Protein AF-A0A1Q7HWA4-F1 (afdb_monomer)

Structure (mmCIF, N/CA/C/O backbone):
data_AF-A0A1Q7HWA4-F1
#
_entry.id   AF-A0A1Q7HWA4-F1
#
loop_
_atom_site.group_PDB
_atom_site.id
_atom_site.type_symbol
_atom_site.label_atom_id
_atom_site.label_alt_id
_atom_site.label_comp_id
_atom_site.label_asym_id
_atom_site.label_entity_id
_atom_site.label_seq_id
_atom_site.pdbx_PDB_ins_code
_atom_site.Cartn_x
_atom_site.Cartn_y
_atom_site.Cartn_z
_atom_site.occupancy
_atom_site.B_iso_or_equiv
_atom_site.auth_seq_id
_atom_site.auth_comp_id
_atom_site.auth_asym_id
_atom_site.auth_atom_id
_atom_site.pdbx_PDB_model_num
ATOM 1 N N . MET A 1 1 ? 6.220 9.804 1.598 1.00 86.50 1 MET A N 1
ATOM 2 C CA . MET A 1 1 ? 6.300 8.620 0.714 1.00 86.50 1 MET A CA 1
ATOM 3 C C . MET A 1 1 ? 7.746 8.195 0.614 1.00 86.50 1 MET A C 1
ATOM 5 O O . MET A 1 1 ? 8.595 9.077 0.538 1.00 86.50 1 MET A O 1
ATOM 9 N N . GLN A 1 2 ? 8.030 6.897 0.653 1.00 89.19 2 GLN A N 1
ATOM 10 C CA . GLN A 1 2 ? 9.394 6.376 0.629 1.00 89.19 2 GLN A CA 1
ATOM 11 C C . GLN A 1 2 ? 9.561 5.329 -0.474 1.00 89.19 2 GLN A C 1
ATOM 13 O O . GLN A 1 2 ? 8.637 4.580 -0.796 1.00 89.19 2 GLN A O 1
ATOM 18 N N . TRP A 1 3 ? 10.768 5.280 -1.036 1.00 94.69 3 TRP A N 1
ATOM 19 C CA . TRP A 1 3 ? 11.234 4.160 -1.844 1.00 94.69 3 TRP A CA 1
ATOM 20 C C . TRP A 1 3 ? 12.043 3.229 -0.950 1.00 94.69 3 TRP A C 1
ATOM 22 O O . TRP A 1 3 ? 12.963 3.676 -0.267 1.00 94.69 3 TRP A O 1
ATOM 32 N N . SER A 1 4 ? 11.738 1.937 -0.981 1.00 95.12 4 SER A N 1
ATOM 33 C CA . SER A 1 4 ? 12.515 0.923 -0.266 1.00 95.12 4 SER A CA 1
ATOM 34 C C . SER A 1 4 ? 12.878 -0.207 -1.204 1.00 95.12 4 SER A C 1
ATOM 36 O O . SER A 1 4 ? 12.046 -0.647 -1.991 1.00 95.12 4 SER A O 1
ATOM 38 N N . ALA A 1 5 ? 14.111 -0.689 -1.103 1.00 95.00 5 ALA A N 1
ATOM 39 C CA . ALA A 1 5 ? 14.565 -1.878 -1.803 1.00 95.00 5 ALA A CA 1
ATOM 40 C C . ALA A 1 5 ? 15.123 -2.876 -0.791 1.00 95.00 5 ALA A C 1
ATOM 42 O O . ALA A 1 5 ? 15.811 -2.490 0.154 1.00 95.00 5 ALA A O 1
ATOM 43 N N . TRP A 1 6 ? 14.821 -4.154 -0.981 1.00 94.81 6 TRP A N 1
ATOM 44 C CA . TRP A 1 6 ? 15.329 -5.229 -0.134 1.00 94.81 6 TRP A CA 1
ATOM 45 C C . TRP A 1 6 ? 15.462 -6.519 -0.935 1.00 94.81 6 TRP A C 1
ATOM 47 O O . TRP A 1 6 ? 14.987 -6.632 -2.064 1.00 94.81 6 TRP A O 1
ATOM 57 N N . TYR A 1 7 ? 16.116 -7.506 -0.333 1.00 92.69 7 TYR A N 1
ATOM 58 C CA . TYR A 1 7 ? 16.194 -8.857 -0.862 1.00 92.69 7 TYR A CA 1
ATOM 59 C C . TYR A 1 7 ? 15.459 -9.809 0.080 1.00 92.69 7 TYR A C 1
ATOM 61 O O . TYR A 1 7 ? 15.816 -9.944 1.251 1.00 92.69 7 TYR A O 1
ATOM 69 N N . ASP A 1 8 ? 14.408 -10.448 -0.423 1.00 88.81 8 ASP A N 1
ATOM 70 C CA . ASP A 1 8 ? 13.699 -11.503 0.285 1.00 88.81 8 ASP A CA 1
ATOM 71 C C . ASP A 1 8 ? 14.432 -12.828 0.061 1.00 88.81 8 ASP A C 1
ATOM 73 O O . ASP A 1 8 ? 14.307 -13.461 -0.987 1.00 88.81 8 ASP A O 1
ATOM 77 N N . ALA A 1 9 ? 15.190 -13.260 1.069 1.00 86.12 9 ALA A N 1
ATOM 78 C CA . ALA A 1 9 ? 15.951 -14.505 1.017 1.00 86.12 9 ALA A CA 1
ATOM 79 C C . ALA A 1 9 ? 15.069 -15.762 0.924 1.00 86.12 9 ALA A C 1
ATOM 81 O O . ALA A 1 9 ? 15.517 -16.777 0.400 1.00 86.12 9 ALA A O 1
ATOM 82 N N . LYS A 1 10 ? 13.818 -15.720 1.408 1.00 85.75 10 LYS A N 1
ATOM 83 C CA . LYS A 1 10 ? 12.908 -16.877 1.351 1.00 85.75 10 LYS A CA 1
ATOM 84 C C . LYS A 1 10 ? 12.366 -17.078 -0.053 1.00 85.75 10 LYS A C 1
ATOM 86 O O . LYS A 1 10 ? 12.269 -18.208 -0.517 1.00 85.75 10 LYS A O 1
ATOM 91 N N . ARG A 1 11 ? 12.004 -15.976 -0.710 1.00 86.81 11 ARG A N 1
ATOM 92 C CA . ARG A 1 11 ? 11.527 -15.976 -2.099 1.00 86.81 11 ARG A CA 1
ATOM 93 C C . ARG A 1 11 ? 12.666 -15.875 -3.114 1.00 86.81 11 ARG A C 1
ATOM 95 O O . ARG A 1 11 ? 12.414 -15.996 -4.306 1.00 86.81 11 ARG A O 1
ATOM 102 N N . ASN A 1 12 ? 13.898 -15.677 -2.640 1.00 90.00 12 ASN A N 1
ATOM 103 C CA . ASN A 1 12 ? 15.083 -15.419 -3.449 1.00 90.00 12 ASN A CA 1
ATOM 104 C C . ASN A 1 12 ? 14.803 -14.329 -4.501 1.00 90.00 12 ASN A C 1
ATOM 106 O O . ASN A 1 12 ? 15.011 -14.531 -5.690 1.00 90.00 12 ASN A O 1
ATOM 110 N N . VAL A 1 13 ? 14.273 -13.182 -4.072 1.00 93.94 13 VAL A N 1
ATOM 111 C CA . VAL A 1 13 ? 13.892 -12.086 -4.976 1.00 93.94 13 VAL A CA 1
ATOM 112 C C . VAL A 1 13 ? 14.309 -10.743 -4.393 1.00 93.94 13 VAL A C 1
ATOM 114 O O . VAL A 1 13 ? 14.071 -10.461 -3.220 1.00 93.94 13 VAL A O 1
ATOM 117 N N . ALA A 1 14 ? 14.965 -9.916 -5.203 1.00 96.06 14 ALA A N 1
ATOM 118 C CA . ALA A 1 14 ? 15.154 -8.506 -4.893 1.00 96.06 14 ALA A CA 1
ATOM 119 C C . ALA A 1 14 ? 13.912 -7.732 -5.320 1.00 96.06 14 ALA A C 1
ATOM 121 O O . ALA A 1 14 ? 13.374 -7.976 -6.398 1.00 96.06 14 ALA A O 1
ATOM 122 N N . GLU A 1 15 ? 13.474 -6.799 -4.491 1.00 96.69 15 GLU A N 1
ATOM 123 C CA . GLU A 1 15 ? 12.233 -6.058 -4.679 1.00 96.69 15 GLU A CA 1
ATOM 124 C C . GLU A 1 15 ? 12.465 -4.564 -4.480 1.00 96.69 15 GLU A C 1
ATOM 126 O O . GLU A 1 15 ? 13.338 -4.150 -3.713 1.00 96.69 15 GLU A O 1
ATOM 131 N N . LEU A 1 16 ? 11.65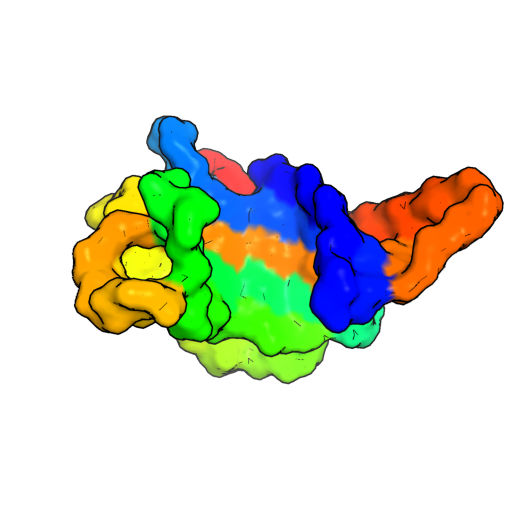5 -3.764 -5.166 1.00 97.31 16 LEU A N 1
ATOM 132 C CA . LEU A 1 16 ? 11.514 -2.330 -4.962 1.00 97.31 16 LEU A CA 1
ATOM 133 C C . LEU A 1 16 ? 10.067 -2.045 -4.568 1.00 97.31 16 LEU A C 1
ATOM 135 O O . LEU A 1 16 ? 9.146 -2.617 -5.150 1.00 97.31 16 LEU A O 1
ATOM 139 N N . ALA A 1 17 ? 9.854 -1.129 -3.629 1.00 97.12 17 ALA A N 1
ATOM 140 C CA . ALA A 1 17 ? 8.522 -0.693 -3.259 1.00 97.12 17 ALA A CA 1
ATOM 141 C C . ALA A 1 17 ? 8.391 0.815 -3.103 1.00 97.12 17 ALA A C 1
ATOM 143 O O . ALA A 1 17 ? 9.242 1.467 -2.494 1.00 97.12 17 ALA A O 1
ATOM 144 N N . ALA A 1 18 ? 7.256 1.326 -3.575 1.00 96.00 18 ALA A N 1
ATOM 145 C CA . ALA A 1 18 ? 6.692 2.577 -3.095 1.00 96.00 18 ALA A CA 1
ATOM 146 C C . ALA A 1 18 ? 5.910 2.259 -1.819 1.00 96.00 18 ALA A C 1
ATOM 148 O O . ALA A 1 18 ? 5.005 1.420 -1.848 1.00 96.00 18 ALA A O 1
ATOM 149 N N . ASN A 1 19 ? 6.283 2.864 -0.695 1.00 93.75 19 ASN A N 1
ATOM 150 C CA . ASN A 1 19 ? 5.663 2.548 0.582 1.00 93.75 19 ASN A CA 1
ATOM 151 C C . ASN A 1 19 ? 5.446 3.763 1.481 1.00 93.75 19 ASN A C 1
ATOM 153 O O . ASN A 1 19 ? 6.138 4.785 1.399 1.00 93.75 19 ASN A O 1
ATOM 157 N N . LEU A 1 20 ? 4.442 3.614 2.340 1.00 90.31 20 LEU A N 1
ATOM 158 C CA . LEU A 1 20 ? 4.127 4.541 3.405 1.00 90.31 20 LEU A CA 1
ATOM 159 C C . LEU A 1 20 ? 3.770 3.767 4.669 1.00 90.31 20 LEU A C 1
ATOM 161 O O . LEU A 1 20 ? 2.847 2.948 4.678 1.00 90.31 20 LEU A O 1
ATOM 165 N N . GLU A 1 21 ? 4.490 4.073 5.738 1.00 84.25 21 GLU A N 1
ATOM 166 C CA . GLU A 1 21 ? 4.272 3.525 7.068 1.00 84.25 21 GLU A CA 1
ATOM 167 C C . GLU A 1 21 ? 3.894 4.632 8.060 1.00 84.25 21 GLU A C 1
ATOM 169 O O . GLU A 1 21 ? 4.210 5.811 7.866 1.00 84.25 21 GLU A O 1
ATOM 174 N N . GLY A 1 22 ? 3.210 4.250 9.140 1.00 72.81 22 GLY A N 1
ATOM 175 C CA . GLY A 1 22 ? 2.957 5.141 10.272 1.00 72.81 22 GLY A CA 1
ATOM 176 C C . GLY A 1 22 ? 4.229 5.395 11.082 1.00 72.81 22 GLY A C 1
ATOM 177 O O . GLY A 1 22 ? 4.466 4.707 12.077 1.00 72.81 22 GLY A O 1
ATOM 178 N N . MET A 1 23 ? 5.037 6.363 10.644 1.00 70.56 23 MET A N 1
ATOM 179 C CA . MET A 1 23 ? 6.183 6.888 11.396 1.00 70.56 23 MET A CA 1
ATOM 180 C C . MET A 1 23 ? 5.755 7.969 12.391 1.00 70.56 23 MET A C 1
ATOM 182 O O . MET A 1 23 ? 4.722 8.606 12.219 1.00 70.56 23 MET A O 1
ATOM 186 N N . GLU A 1 24 ? 6.618 8.226 13.372 1.00 63.44 24 GLU A N 1
ATOM 187 C CA . GLU A 1 24 ? 6.479 9.212 14.455 1.00 63.44 24 GLU A CA 1
ATOM 188 C C . GLU A 1 24 ? 6.537 10.692 14.018 1.00 63.44 24 GLU A C 1
ATOM 190 O O . GLU A 1 24 ? 6.962 11.555 14.775 1.00 63.44 24 GLU A O 1
ATOM 195 N N . GLN A 1 25 ? 6.145 11.001 12.782 1.00 61.38 25 GLN A N 1
ATOM 196 C CA . GLN A 1 25 ? 6.134 12.368 12.261 1.00 61.38 25 GLN A CA 1
ATOM 197 C C . GLN A 1 25 ? 4.773 13.014 12.518 1.00 61.38 25 GLN A C 1
ATOM 199 O O . GLN A 1 25 ? 3.758 12.372 12.268 1.00 61.38 25 GLN A O 1
ATOM 204 N N . ASP A 1 26 ? 4.757 14.287 12.923 1.00 58.09 26 ASP A N 1
ATOM 205 C CA . ASP A 1 26 ? 3.589 15.064 13.399 1.00 58.09 26 ASP A CA 1
ATOM 206 C C . ASP A 1 26 ? 2.322 15.004 12.524 1.00 58.09 26 ASP A C 1
ATOM 208 O O . ASP A 1 26 ? 1.224 15.327 12.972 1.00 58.09 26 ASP A O 1
ATOM 212 N N . ASP A 1 27 ? 2.454 14.576 11.273 1.00 73.88 27 ASP A N 1
ATOM 213 C CA . ASP A 1 27 ? 1.443 14.732 10.240 1.00 73.88 27 ASP A CA 1
ATOM 214 C C . ASP A 1 27 ? 0.737 13.419 9.831 1.00 73.88 27 ASP A C 1
ATOM 216 O O . ASP A 1 27 ? -0.137 13.439 8.977 1.00 73.88 27 ASP A O 1
ATOM 220 N N . TRP A 1 28 ? 1.092 12.259 10.405 1.00 85.94 28 TRP A N 1
ATOM 221 C CA . TRP A 1 28 ? 0.418 10.952 10.205 1.00 85.94 28 TRP A CA 1
ATOM 222 C C . TRP A 1 28 ? -0.109 10.671 8.783 1.00 85.94 28 TRP A C 1
ATOM 224 O O . TRP A 1 28 ? -1.235 10.223 8.569 1.00 85.94 28 TRP A O 1
ATOM 234 N N . SER A 1 29 ? 0.736 10.922 7.784 1.00 91.06 29 SER A N 1
ATOM 235 C CA . SER A 1 29 ? 0.358 10.905 6.363 1.00 91.06 29 SER A CA 1
ATOM 236 C C . SER A 1 29 ? -0.273 9.593 5.870 1.00 91.06 29 SER A C 1
ATOM 238 O O . SER A 1 29 ? -1.091 9.612 4.949 1.00 91.06 29 SER A O 1
ATOM 240 N N . VAL A 1 30 ? 0.043 8.456 6.505 1.00 92.94 30 VAL A N 1
ATOM 241 C CA . VAL A 1 30 ? -0.612 7.166 6.228 1.00 92.94 30 VAL A CA 1
ATOM 242 C C . VAL A 1 30 ? -2.101 7.187 6.575 1.00 92.94 30 VAL A C 1
ATOM 244 O O . VAL A 1 30 ? -2.900 6.592 5.858 1.00 92.94 30 VAL A O 1
ATOM 247 N N . GLY A 1 31 ? -2.488 7.911 7.628 1.00 94.00 31 GLY A N 1
ATOM 248 C CA . GLY A 1 31 ? -3.878 8.067 8.030 1.00 94.00 31 GLY A CA 1
ATOM 249 C C . GLY A 1 31 ? -4.686 8.832 6.991 1.00 94.00 31 GLY A C 1
ATOM 250 O O . GLY A 1 31 ? -5.709 8.333 6.534 1.00 94.00 31 GLY A O 1
ATOM 251 N N . ARG A 1 32 ? -4.176 9.980 6.520 1.00 93.62 32 ARG A N 1
ATOM 252 C CA . ARG A 1 32 ? -4.803 10.724 5.412 1.00 93.62 32 ARG A CA 1
ATOM 253 C C . ARG A 1 32 ? -4.912 9.902 4.139 1.00 93.62 32 ARG A C 1
ATOM 255 O O . ARG A 1 32 ? -5.953 9.939 3.491 1.00 93.62 32 ARG A O 1
ATOM 262 N N . LEU A 1 33 ? -3.853 9.167 3.794 1.00 95.75 33 LEU A N 1
ATOM 263 C CA . LEU A 1 33 ? -3.874 8.293 2.629 1.00 95.75 33 LEU A CA 1
ATOM 264 C C . LEU A 1 33 ? -5.014 7.278 2.737 1.00 95.75 33 LEU A C 1
ATOM 266 O O . LEU A 1 33 ? -5.764 7.122 1.779 1.00 95.75 33 LEU A O 1
ATOM 270 N N . ILE A 1 34 ? -5.156 6.618 3.890 1.00 96.38 34 ILE A N 1
ATOM 271 C CA . ILE A 1 34 ? -6.201 5.615 4.126 1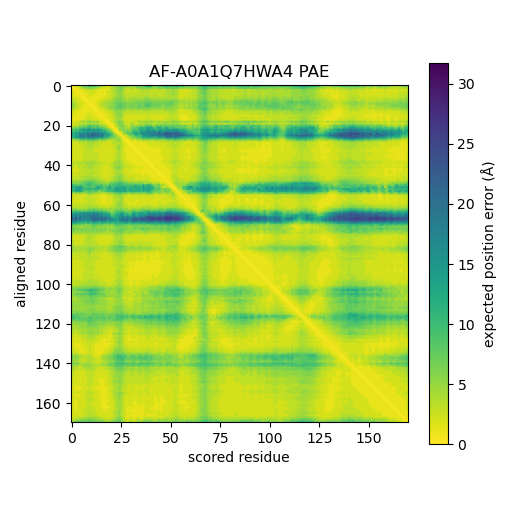.00 96.38 34 ILE A CA 1
ATOM 272 C C . ILE A 1 34 ? -7.600 6.235 4.052 1.00 96.38 34 ILE A C 1
ATOM 274 O O . ILE A 1 34 ? -8.448 5.688 3.351 1.00 96.38 34 ILE A O 1
ATOM 278 N N . GLU A 1 35 ? -7.837 7.366 4.722 1.00 96.00 35 GLU A N 1
ATOM 279 C CA . GLU A 1 35 ? -9.153 8.024 4.710 1.00 96.00 35 GLU A CA 1
ATOM 280 C C . GLU A 1 35 ? -9.549 8.451 3.296 1.00 96.00 35 GLU A C 1
ATOM 282 O O . GLU A 1 35 ? -10.612 8.079 2.803 1.00 96.00 35 GLU A O 1
ATOM 287 N N . ARG A 1 36 ? -8.658 9.155 2.591 1.00 97.19 36 ARG A N 1
ATOM 288 C CA . ARG A 1 36 ? -8.935 9.623 1.228 1.00 97.19 36 ARG A CA 1
ATOM 289 C C . ARG A 1 36 ? -9.057 8.469 0.236 1.00 97.19 36 ARG A C 1
ATOM 291 O O . ARG A 1 36 ? -9.811 8.573 -0.733 1.00 97.19 36 ARG A O 1
ATOM 298 N N . GLU A 1 37 ? -8.339 7.365 0.446 1.00 97.88 37 GLU A N 1
ATOM 299 C CA . GLU A 1 37 ? -8.521 6.166 -0.372 1.00 97.88 37 GLU A CA 1
ATOM 300 C C . GLU A 1 37 ? -9.895 5.531 -0.143 1.00 97.88 37 GLU A C 1
ATOM 302 O O . GLU A 1 37 ? -10.538 5.145 -1.115 1.00 97.88 37 GLU A O 1
ATOM 307 N N . LEU A 1 38 ? -10.385 5.472 1.098 1.00 97.69 38 LEU A N 1
ATOM 308 C CA . LEU A 1 38 ? -11.736 4.981 1.398 1.00 97.69 38 LEU A CA 1
ATOM 309 C C . LEU A 1 38 ? -12.837 5.874 0.809 1.00 97.69 38 LEU A C 1
ATOM 311 O O . LEU A 1 38 ? -13.904 5.372 0.464 1.00 97.69 38 LEU A O 1
ATOM 315 N N . GLU A 1 39 ? -12.581 7.174 0.671 1.00 97.62 39 GLU A N 1
ATOM 316 C CA . GLU A 1 39 ? -13.511 8.127 0.056 1.00 97.62 39 GLU A CA 1
ATOM 317 C C . GLU A 1 39 ? -13.519 8.048 -1.476 1.00 97.62 39 GLU A C 1
ATOM 319 O O . GLU A 1 39 ? -14.571 8.137 -2.109 1.00 97.62 39 GLU A O 1
ATOM 324 N N . THR A 1 40 ? -12.342 7.919 -2.095 1.00 97.44 40 THR A N 1
ATOM 325 C CA . THR A 1 40 ? -12.181 8.152 -3.542 1.00 97.44 40 THR A CA 1
ATOM 326 C C . THR A 1 40 ? -11.826 6.907 -4.347 1.00 97.44 40 THR A C 1
ATOM 328 O O . THR A 1 40 ? -12.013 6.912 -5.572 1.00 97.44 40 THR A O 1
ATOM 331 N N . LEU A 1 41 ? -11.328 5.851 -3.696 1.00 97.06 41 LEU A N 1
ATOM 332 C CA . LEU A 1 41 ? -10.746 4.656 -4.317 1.00 97.06 41 LEU A CA 1
ATOM 333 C C . LEU A 1 41 ? -9.704 5.005 -5.395 1.00 97.06 41 LEU A C 1
ATOM 335 O O . LEU A 1 41 ? -9.673 4.414 -6.477 1.00 97.06 41 LEU A O 1
ATOM 339 N N . SER A 1 42 ? -8.902 6.043 -5.153 1.00 95.88 42 SER A N 1
ATOM 340 C CA . SER A 1 42 ? -7.976 6.601 -6.139 1.00 95.88 42 SER A CA 1
ATOM 341 C C . SER A 1 42 ? -6.854 5.620 -6.490 1.00 95.88 42 SER A C 1
ATOM 343 O O . SER A 1 42 ? -6.621 5.363 -7.672 1.00 95.88 42 SER A O 1
ATOM 345 N N . LEU A 1 43 ? -6.205 4.998 -5.502 1.00 95.56 43 LEU A N 1
ATOM 346 C CA . LEU A 1 43 ? -5.173 3.978 -5.715 1.00 95.56 43 LEU A CA 1
ATOM 347 C C . LEU A 1 43 ? -5.744 2.756 -6.426 1.00 95.56 43 LEU A C 1
ATOM 349 O O . LEU A 1 43 ? -5.129 2.265 -7.378 1.00 95.56 43 LEU A O 1
ATOM 353 N N . PHE A 1 44 ? -6.932 2.303 -6.018 1.00 96.12 44 PHE A N 1
ATOM 354 C CA . PHE A 1 44 ? -7.628 1.228 -6.715 1.00 96.12 44 PHE A CA 1
ATOM 355 C C . PHE A 1 44 ? -7.834 1.579 -8.195 1.00 96.12 44 PHE A C 1
ATOM 357 O O . PHE A 1 44 ? -7.378 0.844 -9.074 1.00 96.12 44 PHE A O 1
ATOM 364 N N . LYS A 1 45 ? -8.419 2.743 -8.501 1.00 95.12 45 LYS A N 1
ATOM 365 C CA . LYS A 1 45 ? -8.660 3.211 -9.879 1.00 95.12 45 LYS A CA 1
ATOM 366 C C . LYS A 1 45 ? -7.370 3.372 -10.685 1.00 95.12 45 LYS A C 1
ATOM 368 O O . LYS A 1 45 ? -7.324 2.974 -11.850 1.00 95.12 45 LYS A O 1
ATOM 373 N N . VAL A 1 46 ? -6.310 3.908 -10.079 1.00 93.81 46 VAL A N 1
ATOM 374 C CA . VAL A 1 46 ? -4.978 4.017 -10.694 1.00 93.81 46 VAL A CA 1
ATOM 375 C C . VAL A 1 46 ? -4.458 2.624 -11.049 1.00 93.81 46 VAL A C 1
ATOM 377 O O . VAL A 1 46 ? -4.087 2.397 -12.200 1.00 93.81 46 VAL A O 1
ATOM 380 N N . SER A 1 47 ? -4.526 1.653 -10.134 1.00 92.19 47 SER A N 1
ATOM 381 C CA . SER A 1 47 ? -4.098 0.278 -10.428 1.00 92.19 47 SER A CA 1
ATOM 382 C C . SER A 1 47 ? -4.856 -0.347 -11.606 1.00 92.19 47 SER A C 1
ATOM 384 O O . SER A 1 47 ? -4.253 -1.015 -12.445 1.00 92.19 47 SER A O 1
ATOM 386 N N . ARG A 1 48 ? -6.164 -0.075 -11.725 1.00 91.12 48 ARG A N 1
ATOM 387 C CA . ARG A 1 48 ? -7.005 -0.577 -12.823 1.00 91.12 48 ARG A CA 1
ATOM 388 C C . ARG A 1 48 ? -6.676 0.069 -14.163 1.00 91.12 48 ARG A C 1
ATOM 390 O O . ARG A 1 48 ? -6.666 -0.618 -15.183 1.00 91.12 48 ARG A O 1
ATOM 397 N N . ARG A 1 49 ? -6.431 1.382 -14.163 1.00 88.19 49 ARG A N 1
ATOM 398 C CA . ARG A 1 49 ? -6.165 2.167 -15.375 1.00 88.19 49 ARG A CA 1
ATOM 399 C C . ARG A 1 49 ? -4.793 1.866 -15.959 1.00 88.19 49 ARG A C 1
ATOM 401 O O . ARG A 1 49 ? -4.679 1.708 -17.168 1.00 88.19 49 ARG A O 1
ATOM 408 N N . TYR A 1 50 ? -3.767 1.824 -15.111 1.00 84.62 50 TYR A N 1
ATOM 409 C CA . TYR A 1 50 ? -2.392 1.645 -15.572 1.00 84.62 50 TYR A CA 1
ATOM 410 C C . TYR A 1 50 ? -2.029 0.187 -15.809 1.00 84.62 50 TYR A C 1
AT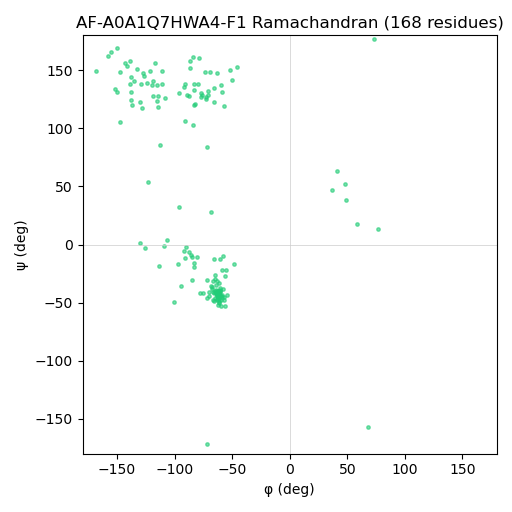OM 412 O O . TYR A 1 50 ? -1.070 -0.046 -16.536 1.00 84.62 50 TYR A O 1
ATOM 420 N N . ARG A 1 51 ? -2.781 -0.762 -15.222 1.00 80.62 51 ARG A N 1
ATOM 421 C CA . ARG A 1 51 ? -2.485 -2.201 -15.273 1.00 80.62 51 ARG A CA 1
ATOM 422 C C . ARG A 1 51 ? -0.980 -2.431 -15.104 1.00 80.62 51 ARG A C 1
ATOM 424 O O . ARG A 1 51 ? -0.322 -2.848 -16.060 1.00 80.62 51 ARG A O 1
ATOM 431 N N . PRO A 1 52 ? -0.418 -2.063 -13.933 1.00 77.00 52 PRO A N 1
ATOM 432 C CA . PRO A 1 52 ? 0.991 -2.323 -13.670 1.00 77.00 52 PRO A CA 1
ATOM 433 C C . PRO A 1 52 ? 1.264 -3.804 -13.944 1.00 77.00 52 PRO A C 1
ATOM 435 O O . PRO A 1 52 ? 0.333 -4.605 -13.826 1.00 77.00 52 PRO A O 1
ATOM 438 N N . SER A 1 53 ? 2.495 -4.140 -14.353 1.00 76.81 53 SER A N 1
ATOM 439 C CA . SER A 1 53 ? 2.832 -5.503 -14.787 1.00 76.81 53 SER A CA 1
ATOM 440 C C . SER A 1 53 ? 2.271 -6.548 -13.825 1.00 76.81 53 SER A C 1
ATOM 442 O O . SER A 1 53 ? 2.126 -6.278 -12.627 1.00 76.81 53 SER A O 1
ATOM 444 N N . ASP A 1 54 ? 2.006 -7.754 -14.330 1.00 76.19 54 ASP A N 1
ATOM 445 C CA . ASP A 1 54 ? 1.384 -8.816 -13.531 1.00 76.19 54 ASP A CA 1
ATOM 446 C C . ASP A 1 54 ? 2.187 -9.179 -12.265 1.00 76.19 54 ASP A C 1
ATOM 448 O O . ASP A 1 54 ? 1.721 -9.889 -11.379 1.00 76.19 54 ASP A O 1
ATOM 452 N N . GLU A 1 55 ? 3.402 -8.663 -12.141 1.00 85.75 55 GLU A N 1
ATOM 453 C CA . GLU A 1 55 ? 4.304 -8.878 -11.027 1.00 85.75 55 GLU A CA 1
ATOM 454 C C . GLU A 1 55 ? 4.180 -7.835 -9.903 1.00 85.75 55 GLU A C 1
ATOM 456 O O . GLU A 1 55 ? 4.723 -8.047 -8.816 1.00 85.75 55 GLU A O 1
ATOM 461 N N . VAL A 1 56 ? 3.467 -6.720 -10.115 1.00 94.56 56 VAL A N 1
ATOM 462 C CA . VAL A 1 56 ? 3.274 -5.704 -9.071 1.00 94.56 56 VAL A CA 1
ATOM 463 C C . VAL A 1 56 ? 2.232 -6.158 -8.065 1.00 94.56 56 VAL A C 1
ATOM 465 O O . VAL A 1 56 ? 1.090 -6.465 -8.411 1.00 94.56 56 VAL A O 1
ATOM 468 N N . ARG A 1 57 ? 2.602 -6.129 -6.787 1.00 96.06 57 ARG A N 1
ATOM 469 C CA . ARG A 1 57 ? 1.746 -6.544 -5.674 1.00 96.06 57 ARG A CA 1
ATOM 470 C C . ARG A 1 57 ? 1.339 -5.348 -4.830 1.00 96.06 57 ARG A C 1
ATOM 472 O O . ARG A 1 57 ? 2.175 -4.502 -4.520 1.00 96.06 57 ARG A O 1
ATOM 479 N N . ALA A 1 58 ? 0.074 -5.308 -4.431 1.00 96.56 58 ALA A N 1
ATOM 480 C CA . ALA A 1 58 ? -0.397 -4.436 -3.365 1.00 96.56 58 ALA A CA 1
ATOM 481 C C . ALA A 1 58 ? -0.267 -5.180 -2.035 1.00 96.56 58 ALA A C 1
ATOM 483 O O . ALA A 1 58 ? -0.719 -6.322 -1.917 1.00 96.56 58 ALA A O 1
ATOM 484 N N . VAL A 1 59 ? 0.363 -4.540 -1.052 1.00 96.50 59 VAL A N 1
ATOM 485 C CA . VAL A 1 59 ? 0.583 -5.101 0.280 1.00 96.50 59 VAL A CA 1
ATOM 486 C C . VAL A 1 59 ? 0.100 -4.105 1.325 1.00 96.50 59 VAL A C 1
ATOM 488 O O . VAL A 1 59 ? 0.636 -3.004 1.439 1.00 96.50 59 VAL A O 1
ATOM 491 N N . LEU A 1 60 ? -0.904 -4.501 2.103 1.00 96.69 60 LEU A N 1
ATOM 492 C CA . LEU A 1 60 ? -1.327 -3.812 3.316 1.00 96.69 60 LEU A CA 1
ATOM 493 C C . LEU A 1 60 ? -1.055 -4.732 4.494 1.00 96.69 60 LEU A C 1
ATOM 495 O O . LEU A 1 60 ? -1.491 -5.886 4.509 1.00 96.69 60 LEU A O 1
ATOM 499 N N . LYS A 1 61 ? -0.353 -4.220 5.497 1.00 94.62 61 LYS A N 1
ATOM 500 C CA . LYS A 1 61 ? -0.011 -4.998 6.685 1.00 94.62 61 LYS A CA 1
ATOM 501 C C . LYS A 1 61 ? -0.063 -4.165 7.956 1.00 94.62 61 LYS A C 1
ATOM 503 O O . LYS A 1 61 ? 0.088 -2.946 7.932 1.00 94.62 61 LYS A O 1
ATOM 508 N N . LYS A 1 62 ? -0.257 -4.869 9.059 1.00 91.69 62 LYS A N 1
ATOM 509 C CA . LYS A 1 62 ? -0.094 -4.414 10.432 1.00 91.69 62 LYS A CA 1
ATOM 510 C C . LYS A 1 62 ? 1.377 -4.517 10.829 1.00 91.69 62 LYS A C 1
ATOM 512 O O . LYS A 1 62 ? 1.993 -5.564 10.623 1.00 91.69 62 LYS A O 1
ATOM 517 N N . ASP A 1 63 ? 1.914 -3.463 11.429 1.00 87.06 63 ASP A N 1
ATOM 518 C CA . ASP A 1 63 ? 3.308 -3.389 11.865 1.00 87.06 63 ASP A CA 1
ATOM 519 C C . ASP A 1 63 ? 3.429 -3.010 13.351 1.00 87.06 63 ASP A C 1
ATOM 521 O O . ASP A 1 63 ? 2.625 -2.236 13.870 1.00 87.06 63 ASP A O 1
ATOM 525 N N . ALA A 1 64 ? 4.430 -3.562 14.042 1.00 78.81 64 ALA A N 1
ATOM 526 C CA . ALA A 1 64 ? 4.727 -3.298 15.453 1.00 78.81 64 ALA A CA 1
ATOM 527 C C . ALA A 1 64 ? 6.060 -2.551 15.581 1.00 78.81 64 ALA A C 1
ATOM 529 O O . ALA A 1 64 ? 7.116 -3.141 15.830 1.00 78.81 64 ALA A O 1
ATOM 530 N N . TRP A 1 65 ? 5.986 -1.225 15.468 1.00 66.81 65 TRP A N 1
ATOM 531 C CA . TRP A 1 65 ? 7.142 -0.327 15.372 1.00 66.81 65 TRP A CA 1
ATOM 532 C C . TRP A 1 65 ? 8.119 -0.400 16.565 1.00 66.81 65 TRP A C 1
ATOM 534 O O . TRP A 1 65 ? 9.293 -0.087 16.417 1.00 66.81 65 TRP A O 1
ATOM 544 N N . MET A 1 66 ? 7.688 -0.867 17.746 1.00 61.50 66 MET A N 1
ATOM 545 C CA . MET A 1 66 ? 8.542 -0.984 18.945 1.00 61.50 66 MET A CA 1
ATOM 546 C C . MET A 1 66 ? 8.940 -2.422 19.315 1.00 61.50 66 MET A C 1
ATOM 548 O O . MET A 1 66 ? 9.578 -2.648 20.341 1.00 61.50 66 MET A O 1
ATOM 552 N N . THR A 1 67 ? 8.581 -3.434 18.518 1.00 59.50 67 THR A N 1
ATOM 553 C CA . THR A 1 67 ? 8.840 -4.849 18.860 1.00 59.50 67 THR A CA 1
ATOM 554 C C . THR A 1 67 ? 9.647 -5.556 17.779 1.00 59.50 67 THR A C 1
ATOM 556 O O . THR A 1 67 ? 9.286 -6.629 17.307 1.00 59.50 67 THR A O 1
ATOM 559 N N . TRP A 1 68 ? 10.797 -4.978 17.426 1.00 54.22 68 TRP A N 1
ATOM 560 C CA . TRP A 1 68 ? 11.638 -5.343 16.271 1.00 54.22 68 TRP A CA 1
ATOM 561 C C . TRP A 1 68 ? 12.138 -6.797 16.330 1.00 54.22 68 TRP A C 1
ATOM 563 O O . TRP A 1 68 ? 12.666 -7.338 15.365 1.00 54.22 68 TRP A O 1
ATOM 573 N N . LYS A 1 69 ? 11.977 -7.445 17.488 1.00 59.59 69 LYS A N 1
ATOM 574 C CA . LYS A 1 69 ? 12.363 -8.831 17.748 1.00 59.59 69 LYS A CA 1
ATOM 575 C C . LYS A 1 69 ? 11.251 -9.846 17.492 1.00 59.59 69 LYS A C 1
ATOM 577 O O . LYS A 1 69 ? 11.511 -11.038 17.628 1.00 59.59 69 LYS A O 1
ATOM 582 N N . MET A 1 70 ? 10.021 -9.429 17.184 1.00 70.00 70 MET A N 1
ATOM 583 C CA . MET A 1 70 ? 8.893 -10.357 17.128 1.00 70.00 70 MET A CA 1
ATOM 584 C C . MET A 1 70 ? 7.986 -10.135 15.924 1.00 70.00 70 MET A C 1
ATOM 586 O O . MET A 1 70 ? 7.345 -9.102 15.770 1.00 70.00 70 MET A O 1
ATOM 590 N N . ARG A 1 71 ? 7.883 -11.179 15.102 1.00 81.38 71 ARG A N 1
ATOM 591 C CA . ARG A 1 71 ? 7.009 -11.217 13.935 1.00 81.38 71 ARG A CA 1
ATOM 592 C C . ARG A 1 71 ? 5.546 -11.353 14.367 1.00 81.38 71 ARG A C 1
ATOM 594 O O . ARG A 1 71 ? 5.198 -12.303 15.073 1.00 81.38 71 ARG A O 1
ATOM 601 N N . ILE A 1 72 ? 4.698 -10.450 13.878 1.00 85.62 72 ILE A N 1
ATOM 602 C CA . ILE A 1 72 ? 3.242 -10.622 13.868 1.00 85.62 72 ILE A CA 1
ATOM 603 C C . ILE A 1 72 ? 2.905 -11.664 12.792 1.00 85.62 72 ILE A C 1
ATOM 605 O O . ILE A 1 72 ? 3.336 -11.556 11.643 1.00 85.62 72 ILE A O 1
ATOM 609 N N . THR A 1 73 ? 2.194 -12.718 13.173 1.00 86.50 73 THR A N 1
ATOM 610 C CA . THR A 1 73 ? 1.850 -13.840 12.285 1.00 86.50 73 THR A CA 1
ATOM 611 C C . THR A 1 73 ? 0.592 -13.567 11.462 1.00 86.50 73 THR A C 1
ATOM 613 O O . THR A 1 73 ? 0.528 -13.985 10.312 1.00 86.50 73 THR A O 1
ATOM 616 N N . ASP A 1 74 ? -0.336 -12.781 12.002 1.00 86.69 74 ASP A N 1
ATOM 617 C CA . ASP A 1 74 ? -1.569 -12.278 11.384 1.00 86.69 74 ASP A CA 1
ATOM 618 C C . ASP A 1 74 ? -1.396 -10.858 10.808 1.00 86.69 74 ASP A C 1
ATOM 620 O O . ASP A 1 74 ? -2.309 -10.039 10.823 1.00 86.69 74 ASP A O 1
ATOM 624 N N . ALA A 1 75 ? -0.191 -10.530 10.330 1.00 91.56 75 ALA A N 1
ATOM 625 C CA . ALA A 1 75 ? 0.146 -9.165 9.926 1.00 91.56 75 ALA A CA 1
ATOM 626 C C . ALA A 1 75 ? -0.540 -8.716 8.629 1.00 91.56 75 ALA A C 1
ATOM 628 O O . ALA A 1 75 ? -0.750 -7.525 8.431 1.00 91.56 75 ALA A O 1
ATOM 629 N N . VAL A 1 76 ? -0.818 -9.640 7.709 1.00 95.06 76 VAL A N 1
ATOM 630 C CA . VAL A 1 76 ? -1.231 -9.307 6.340 1.00 95.06 76 VAL A CA 1
ATOM 631 C C . VAL A 1 76 ? -2.728 -9.009 6.296 1.00 95.06 76 VAL A C 1
ATOM 633 O O . VAL A 1 76 ? -3.545 -9.867 6.614 1.00 95.06 76 VAL A O 1
ATOM 636 N N . LEU A 1 77 ? -3.074 -7.796 5.863 1.00 96.12 77 LEU A N 1
ATOM 637 C CA . LEU A 1 77 ? -4.452 -7.358 5.619 1.00 96.12 77 LEU A CA 1
ATOM 638 C C . LEU A 1 77 ? -4.837 -7.544 4.146 1.00 96.12 77 LEU A C 1
ATOM 640 O O . LEU A 1 77 ? -5.979 -7.871 3.833 1.00 96.12 77 LEU A O 1
ATOM 644 N N . LEU A 1 78 ? -3.869 -7.337 3.249 1.00 97.06 78 LEU A N 1
ATOM 645 C CA . LEU A 1 78 ? -3.954 -7.619 1.820 1.00 97.06 78 LEU A CA 1
ATOM 646 C C . LEU A 1 78 ? -2.554 -7.919 1.295 1.00 97.06 78 LEU A C 1
ATOM 648 O O . LEU A 1 78 ? -1.621 -7.170 1.565 1.00 97.06 78 LEU A O 1
ATOM 652 N N . GLU A 1 79 ? -2.418 -8.981 0.514 1.00 96.19 79 GLU A N 1
ATOM 653 C CA . GLU A 1 79 ? -1.234 -9.246 -0.299 1.00 96.19 79 GLU A CA 1
ATOM 654 C C . GLU A 1 79 ? -1.687 -9.964 -1.565 1.00 96.19 79 GLU A C 1
ATOM 656 O O . GLU A 1 79 ? -2.076 -11.129 -1.529 1.00 96.19 79 GLU A O 1
ATOM 661 N N . ALA A 1 80 ? -1.702 -9.244 -2.683 1.00 94.88 80 ALA A N 1
ATOM 662 C CA . ALA A 1 80 ? -2.183 -9.771 -3.954 1.00 94.88 80 ALA A CA 1
ATOM 663 C C . ALA A 1 80 ? -1.600 -8.984 -5.128 1.00 94.88 80 ALA A C 1
ATOM 665 O O . ALA A 1 80 ? -1.117 -7.860 -4.961 1.00 94.88 80 ALA A O 1
ATOM 666 N N . GLN A 1 81 ? -1.655 -9.563 -6.329 1.00 93.69 81 GLN A N 1
ATOM 667 C CA . GLN A 1 81 ? -1.331 -8.832 -7.550 1.00 93.69 81 GLN A CA 1
ATOM 668 C C . GLN A 1 81 ? -2.261 -7.626 -7.680 1.00 93.69 81 GLN A C 1
ATOM 670 O O . GLN A 1 81 ? -3.478 -7.725 -7.530 1.00 93.69 81 GLN A O 1
ATOM 675 N N . CYS A 1 82 ? -1.684 -6.462 -7.954 1.00 91.00 82 CYS A N 1
ATOM 676 C CA . CYS A 1 82 ? -2.388 -5.193 -7.850 1.00 91.00 82 CYS A CA 1
ATOM 677 C C . CYS A 1 82 ? -3.598 -5.114 -8.795 1.0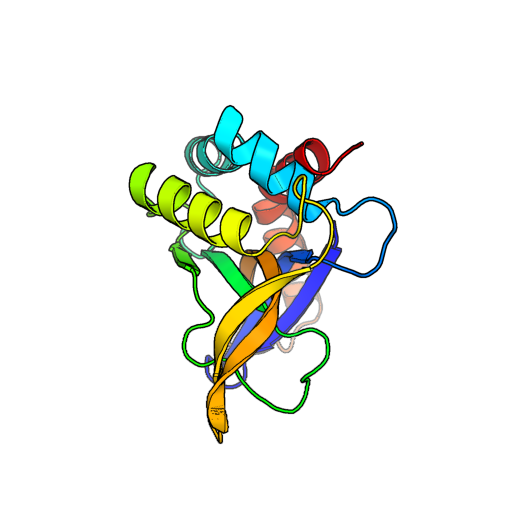0 91.00 82 CYS A C 1
ATOM 679 O O . CYS A 1 82 ? -4.606 -4.505 -8.445 1.00 91.00 82 CYS A O 1
ATOM 681 N N . PHE A 1 83 ? -3.509 -5.752 -9.968 1.00 86.81 83 PHE A N 1
ATOM 682 C CA . PHE A 1 83 ? -4.572 -5.825 -10.973 1.00 86.81 83 PHE A CA 1
ATOM 683 C C . PHE A 1 83 ? -5.577 -6.969 -10.728 1.00 86.81 83 PHE A C 1
ATOM 685 O O . PHE A 1 83 ? -6.601 -7.025 -11.406 1.00 86.81 83 PHE A O 1
ATOM 692 N N . SER A 1 84 ? -5.330 -7.878 -9.781 1.00 90.50 84 SER A N 1
ATOM 693 C CA . SER A 1 84 ? -6.243 -8.991 -9.480 1.00 90.50 84 SER A CA 1
ATOM 694 C C . SER A 1 84 ? -7.160 -8.704 -8.291 1.00 90.50 84 SER A C 1
ATOM 696 O O . SER A 1 84 ? -8.171 -9.378 -8.130 1.00 90.50 84 SER A O 1
ATOM 698 N N . VAL A 1 85 ? -6.835 -7.705 -7.461 1.00 94.06 85 VAL A N 1
ATOM 699 C CA . VAL A 1 85 ? -7.637 -7.364 -6.272 1.00 94.06 85 VAL A CA 1
ATOM 700 C C . VAL A 1 85 ? -9.017 -6.856 -6.681 1.00 94.06 85 VAL A C 1
ATOM 702 O O . VAL A 1 85 ? -9.116 -6.021 -7.580 1.00 94.06 85 VAL A O 1
ATOM 705 N N . THR A 1 86 ? -10.075 -7.333 -6.034 1.00 96.31 86 THR A N 1
ATOM 706 C CA . THR A 1 86 ? -11.428 -6.795 -6.231 1.00 96.31 86 THR A CA 1
ATOM 707 C C . THR A 1 86 ? -11.612 -5.488 -5.457 1.00 96.31 86 THR A C 1
ATOM 709 O O . THR A 1 86 ? -10.867 -5.202 -4.520 1.00 96.31 86 THR A O 1
ATOM 712 N N . GLU A 1 87 ? -12.608 -4.682 -5.826 1.00 97.06 87 GLU A N 1
ATOM 713 C CA . GLU A 1 87 ? -12.942 -3.466 -5.070 1.00 97.06 87 GLU A CA 1
ATOM 714 C C . GLU A 1 87 ? -13.345 -3.788 -3.620 1.00 97.06 87 GLU A C 1
ATOM 716 O O . GLU A 1 87 ? -12.945 -3.086 -2.690 1.00 97.06 87 GLU A O 1
ATOM 721 N N . ASP A 1 88 ? -14.060 -4.898 -3.415 1.00 98.00 88 ASP A N 1
ATOM 722 C CA . ASP A 1 88 ? -14.479 -5.371 -2.093 1.00 98.00 88 ASP A CA 1
ATOM 723 C C . ASP A 1 88 ? -13.289 -5.775 -1.218 1.00 98.00 88 ASP A C 1
ATOM 725 O O . ASP A 1 88 ? -13.206 -5.374 -0.054 1.00 98.00 88 ASP A O 1
ATOM 729 N N . ASP A 1 89 ? -12.341 -6.543 -1.765 1.00 97.75 89 ASP A N 1
ATOM 730 C CA . ASP A 1 89 ? -11.127 -6.938 -1.042 1.00 97.75 89 ASP A CA 1
ATOM 731 C C . ASP A 1 89 ? -10.266 -5.722 -0.700 1.00 97.75 89 ASP A C 1
ATOM 733 O O . ASP A 1 89 ? -9.764 -5.611 0.422 1.00 97.75 89 ASP A O 1
ATOM 737 N N . TRP A 1 90 ? -10.144 -4.789 -1.646 1.00 97.94 90 TRP A N 1
ATOM 738 C CA . TRP A 1 90 ? -9.432 -3.531 -1.464 1.00 97.94 90 TRP A CA 1
ATOM 739 C C . TRP A 1 90 ? -10.040 -2.709 -0.326 1.00 97.94 90 TRP A C 1
ATOM 741 O O . TRP A 1 90 ? -9.361 -2.355 0.639 1.00 97.94 90 TRP A O 1
ATOM 751 N N . THR A 1 91 ? -11.350 -2.478 -0.392 1.00 98.19 91 THR A N 1
ATOM 752 C CA . THR A 1 91 ? -12.102 -1.694 0.593 1.00 98.19 91 THR A CA 1
ATOM 753 C C . THR A 1 91 ? -12.048 -2.344 1.972 1.00 98.19 91 THR A C 1
ATOM 755 O O . THR A 1 91 ? -11.829 -1.664 2.977 1.00 98.19 91 THR A O 1
ATOM 758 N N . ARG A 1 92 ? -12.193 -3.673 2.047 1.00 98.25 92 ARG A N 1
ATOM 759 C CA . ARG A 1 92 ? -12.068 -4.431 3.299 1.00 98.25 92 ARG A CA 1
ATOM 760 C C . ARG A 1 92 ? -10.680 -4.268 3.918 1.00 98.25 92 ARG A C 1
ATOM 762 O O . ARG A 1 92 ? -10.585 -4.037 5.123 1.00 98.25 92 ARG A O 1
ATOM 769 N N . ALA A 1 93 ? -9.623 -4.338 3.114 1.00 97.94 93 ALA A N 1
ATOM 770 C CA . ALA A 1 93 ? -8.254 -4.167 3.586 1.00 97.94 93 ALA A CA 1
ATOM 771 C C . ALA A 1 93 ? -7.976 -2.743 4.090 1.00 97.94 93 ALA A C 1
ATOM 773 O O . ALA A 1 93 ? -7.377 -2.581 5.153 1.00 97.94 93 ALA A O 1
ATOM 774 N N . PHE A 1 94 ? -8.458 -1.711 3.390 1.00 97.81 94 PHE A N 1
ATOM 775 C CA . PHE A 1 94 ? -8.313 -0.321 3.836 1.00 97.81 94 PHE A CA 1
ATOM 776 C C . PHE A 1 94 ? -9.138 -0.013 5.091 1.00 97.81 94 PHE A C 1
ATOM 778 O O . PHE A 1 94 ? -8.648 0.679 5.980 1.00 97.81 94 PHE A O 1
ATOM 785 N N . ARG A 1 95 ? -10.338 -0.591 5.242 1.00 97.69 95 ARG A N 1
ATOM 786 C CA . ARG A 1 95 ? -11.106 -0.513 6.500 1.00 97.69 95 ARG A CA 1
ATOM 787 C C . ARG A 1 95 ? -10.369 -1.187 7.657 1.00 97.69 95 ARG A C 1
ATOM 789 O O . ARG A 1 95 ? -10.324 -0.638 8.755 1.00 97.69 95 ARG A O 1
ATOM 796 N N . ALA A 1 96 ? -9.752 -2.344 7.411 1.00 96.19 96 ALA A N 1
ATOM 797 C CA . ALA A 1 96 ? -8.924 -3.011 8.410 1.00 96.19 96 ALA A CA 1
ATOM 798 C C . ALA A 1 96 ? -7.700 -2.159 8.785 1.00 96.19 96 ALA A C 1
ATOM 800 O O . ALA A 1 96 ? -7.407 -2.010 9.965 1.00 96.19 96 ALA A O 1
ATOM 801 N N . ALA A 1 97 ? -7.033 -1.539 7.806 1.00 95.50 97 ALA A N 1
ATOM 802 C CA . ALA A 1 97 ? -5.912 -0.630 8.042 1.00 95.50 97 ALA A CA 1
ATOM 803 C C . ALA A 1 97 ? -6.337 0.626 8.823 1.00 95.50 97 ALA A C 1
ATOM 805 O O . ALA A 1 97 ? -5.627 1.055 9.731 1.00 95.50 97 ALA A O 1
ATOM 806 N N . ARG A 1 98 ? -7.521 1.177 8.529 1.00 95.38 98 ARG A N 1
ATOM 807 C CA . ARG A 1 98 ? -8.118 2.305 9.253 1.00 95.38 98 ARG A CA 1
ATOM 808 C C . ARG A 1 98 ? -8.357 1.991 10.729 1.00 95.38 98 ARG A C 1
ATOM 810 O O . ARG A 1 98 ? -8.101 2.838 11.583 1.00 95.38 98 ARG A O 1
ATOM 817 N N . ALA A 1 99 ? -8.786 0.770 11.039 1.00 94.44 99 ALA A N 1
ATOM 818 C CA . ALA A 1 99 ? -8.960 0.314 12.417 1.00 94.44 99 ALA A CA 1
ATOM 819 C C . ALA A 1 99 ? -7.634 0.212 13.202 1.00 94.44 99 ALA A C 1
ATOM 821 O O . ALA A 1 99 ? -7.661 0.082 14.423 1.00 94.44 99 ALA A O 1
ATOM 822 N N . LEU A 1 100 ? -6.478 0.283 12.527 1.00 92.88 100 LEU A N 1
ATOM 823 C CA . LEU A 1 100 ? -5.156 0.324 13.162 1.00 92.88 100 LEU A CA 1
ATOM 824 C C . LEU A 1 100 ? -4.671 1.747 13.467 1.00 92.88 100 LEU A C 1
ATOM 826 O O . LEU A 1 100 ? -3.578 1.905 14.004 1.00 92.88 100 LEU A O 1
ATOM 830 N N . LEU A 1 101 ? -5.430 2.779 13.099 1.00 92.06 101 LEU A N 1
ATOM 831 C CA . LEU A 1 101 ? -5.106 4.164 13.432 1.00 92.06 101 LEU A CA 1
ATOM 832 C C . LEU A 1 101 ? -5.665 4.525 14.809 1.00 92.06 101 LEU A C 1
ATOM 834 O O . LEU A 1 101 ? -6.681 3.982 15.244 1.00 92.06 101 LEU A O 1
ATOM 838 N N . GLY A 1 102 ? -5.011 5.466 15.485 1.00 89.88 102 GLY A N 1
ATOM 839 C CA . GLY A 1 102 ? -5.551 6.062 16.701 1.00 89.88 102 GLY A CA 1
ATOM 840 C C . GLY A 1 102 ? -6.745 6.998 16.432 1.00 89.88 102 GLY A C 1
ATOM 841 O O . GLY A 1 102 ? -7.280 7.059 15.312 1.00 89.88 102 GLY A O 1
ATOM 842 N N . PRO A 1 103 ? -7.196 7.728 17.469 1.00 86.38 103 PRO A N 1
ATOM 843 C CA . PRO A 1 103 ? -8.284 8.694 17.359 1.00 86.38 103 PRO A CA 1
ATOM 844 C C . PRO A 1 103 ? -8.076 9.665 16.192 1.00 86.38 103 PRO A C 1
ATOM 846 O O . PRO A 1 103 ? -6.953 10.067 15.894 1.00 86.38 103 PRO A O 1
ATOM 849 N N . GLU A 1 104 ? -9.166 10.008 15.499 1.00 84.62 104 GLU A N 1
ATOM 850 C CA . GLU A 1 104 ? -9.151 10.942 14.356 1.00 84.62 104 GLU A CA 1
ATOM 851 C C . GLU A 1 104 ? -8.233 10.519 13.190 1.00 84.62 104 GLU A C 1
ATOM 853 O O . GLU A 1 104 ? -7.877 11.332 12.341 1.00 84.62 104 GLU A O 1
ATOM 858 N N . GLY A 1 105 ? -7.839 9.240 13.125 1.00 83.69 105 GLY A N 1
ATOM 859 C CA . GLY A 1 105 ? -6.926 8.748 12.087 1.00 83.69 105 GLY A CA 1
ATOM 860 C C . GLY A 1 105 ? -5.462 9.128 12.331 1.00 83.69 105 GLY A C 1
ATOM 861 O O . GLY A 1 105 ? -4.633 8.993 11.430 1.00 83.69 105 GLY A O 1
ATOM 862 N N . ARG A 1 106 ? -5.131 9.592 13.541 1.00 85.31 106 ARG A N 1
ATOM 863 C CA . ARG A 1 106 ? -3.788 10.011 13.952 1.00 85.31 106 ARG A CA 1
ATOM 864 C C . ARG A 1 106 ? -3.217 9.042 14.977 1.00 85.31 106 ARG A C 1
ATOM 866 O O . ARG A 1 106 ? -3.945 8.468 15.781 1.00 85.31 106 ARG A O 1
ATOM 873 N N . GLY A 1 107 ? -1.900 8.882 14.980 1.00 87.75 107 GLY A N 1
ATOM 874 C CA . GLY A 1 107 ? -1.232 7.979 15.913 1.00 87.75 107 GLY A CA 1
ATOM 875 C C . GLY A 1 107 ? -1.417 6.494 15.583 1.00 87.75 107 GLY A C 1
ATOM 876 O O . GLY A 1 107 ? -2.095 6.097 14.628 1.00 87.75 107 GLY A O 1
ATOM 877 N N . ARG A 1 108 ? -0.758 5.659 16.384 1.00 88.81 108 ARG A N 1
ATOM 878 C CA . ARG A 1 108 ? -0.897 4.199 16.357 1.00 88.81 108 ARG A CA 1
ATOM 879 C C . ARG A 1 108 ? -2.169 3.805 17.108 1.00 88.81 108 ARG A C 1
ATOM 881 O O . ARG A 1 108 ? -2.458 4.360 18.166 1.00 88.81 108 ARG A O 1
ATOM 888 N N . GLY A 1 109 ? -2.925 2.855 16.574 1.00 88.94 109 GLY A N 1
ATOM 889 C CA . GLY A 1 109 ? -4.061 2.248 17.261 1.00 88.94 109 GLY A CA 1
ATOM 890 C C . GLY A 1 109 ? -3.620 1.069 18.128 1.00 88.94 109 GLY A C 1
ATOM 891 O O . GLY A 1 109 ? -2.581 0.449 17.883 1.00 88.94 109 GLY A O 1
ATOM 892 N N . ARG A 1 110 ? -4.427 0.719 19.137 1.00 90.00 110 ARG A N 1
ATOM 893 C CA . ARG A 1 110 ? -4.267 -0.539 19.882 1.00 90.00 110 ARG A CA 1
ATOM 894 C C . ARG A 1 110 ? -5.045 -1.641 19.179 1.00 90.00 110 ARG A C 1
ATOM 896 O O . ARG A 1 110 ? -6.234 -1.488 18.920 1.00 90.00 110 ARG A O 1
ATOM 903 N N . ALA A 1 111 ? -4.388 -2.760 18.896 1.00 90.38 111 ALA A N 1
ATOM 904 C CA . ALA A 1 111 ? -5.047 -3.924 18.318 1.00 90.38 111 ALA A CA 1
ATOM 905 C C . ALA A 1 111 ? -4.399 -5.226 18.790 1.00 90.38 111 ALA A C 1
ATOM 907 O O . ALA A 1 111 ? -3.180 -5.309 18.959 1.00 90.38 111 ALA A O 1
ATOM 908 N N . VAL A 1 112 ? -5.199 -6.286 18.902 1.00 90.38 112 VAL A N 1
ATOM 909 C CA . VAL A 1 112 ? -4.704 -7.638 19.199 1.00 90.38 112 VAL A CA 1
ATOM 910 C C . VAL A 1 112 ? -3.855 -8.145 18.034 1.00 90.38 112 VAL A C 1
ATOM 912 O O . VAL A 1 112 ? -4.305 -8.136 16.892 1.00 90.38 112 VAL A O 1
ATOM 915 N N . ALA A 1 113 ? -2.603 -8.514 18.299 1.00 88.62 113 ALA A N 1
ATOM 916 C CA . ALA A 1 113 ? -1.653 -9.084 17.346 1.00 88.62 113 ALA A CA 1
ATOM 917 C C . ALA A 1 113 ? -1.232 -10.483 17.809 1.00 88.62 113 ALA A C 1
ATOM 919 O O . ALA A 1 113 ? -0.939 -10.673 18.995 1.00 88.62 113 ALA A O 1
ATOM 920 N N . VAL A 1 114 ? -1.152 -11.452 16.897 1.00 90.25 114 VAL A N 1
ATOM 921 C CA . VAL A 1 114 ? -0.653 -12.798 17.201 1.00 90.25 114 VAL A CA 1
ATOM 922 C C . VAL A 1 114 ? 0.845 -12.848 16.947 1.00 90.25 114 VAL A C 1
ATOM 924 O O . VAL A 1 114 ? 1.319 -12.880 15.811 1.00 90.25 114 VAL A O 1
ATOM 927 N N . LEU A 1 115 ? 1.618 -12.876 18.025 1.00 87.88 115 LEU A N 1
ATOM 928 C CA . LEU A 1 115 ? 3.070 -12.856 17.969 1.00 87.88 115 LEU A CA 1
ATOM 929 C C . LEU A 1 115 ? 3.639 -14.278 17.936 1.00 87.88 115 LEU A C 1
ATOM 931 O O . LEU A 1 115 ? 3.258 -15.115 18.756 1.00 87.88 115 LEU A O 1
ATOM 935 N N . SER A 1 116 ? 4.625 -14.525 17.067 1.00 85.12 116 SER A N 1
ATOM 936 C CA . SER A 1 116 ? 5.174 -15.867 16.791 1.00 85.12 116 SER A CA 1
ATOM 937 C C . SER A 1 116 ? 5.680 -16.654 18.010 1.00 85.12 116 SER A C 1
ATOM 939 O O . SER A 1 116 ? 5.794 -17.870 17.936 1.00 85.12 116 SER A O 1
ATOM 941 N N . GLN A 1 117 ? 6.013 -15.981 19.116 1.00 83.12 117 GLN A N 1
ATOM 942 C CA . GLN A 1 117 ? 6.555 -16.599 20.338 1.00 83.12 117 GLN A CA 1
ATOM 943 C C . GLN A 1 117 ? 5.774 -16.259 21.618 1.00 83.12 117 GLN A C 1
ATOM 945 O O . GLN A 1 117 ? 6.132 -16.738 22.689 1.00 83.12 117 GLN A O 1
ATOM 950 N N . LYS A 1 118 ? 4.742 -15.405 21.551 1.00 83.19 118 LYS A N 1
ATOM 951 C CA . LYS A 1 118 ? 4.009 -14.936 22.748 1.00 83.19 118 LYS A CA 1
ATOM 952 C C . LYS A 1 118 ? 2.487 -15.055 22.642 1.00 83.19 118 LYS A C 1
ATOM 954 O O . LYS A 1 118 ? 1.803 -14.665 23.587 1.00 83.19 118 LYS A O 1
ATOM 959 N N . GLY A 1 119 ? 1.972 -15.581 21.529 1.00 87.19 119 GLY A N 1
ATOM 960 C CA . GLY A 1 119 ? 0.537 -15.668 21.275 1.00 87.19 119 GLY A CA 1
ATOM 961 C C . GLY A 1 119 ? -0.102 -14.293 21.072 1.00 87.19 119 GLY A C 1
ATOM 962 O O . GLY A 1 119 ? 0.575 -13.330 20.705 1.00 87.19 119 GLY A O 1
ATOM 963 N N . ALA A 1 120 ? -1.412 -14.212 21.297 1.00 90.44 120 ALA A N 1
ATOM 964 C CA . ALA A 1 120 ? -2.183 -12.984 21.138 1.00 90.44 120 ALA A CA 1
ATOM 965 C C . ALA A 1 120 ? -1.855 -11.955 22.235 1.00 90.44 120 ALA A C 1
ATOM 967 O O . ALA A 1 120 ? -1.907 -12.257 23.431 1.00 90.44 120 ALA A O 1
ATOM 968 N N . ARG A 1 121 ? -1.536 -10.722 21.831 1.00 89.69 121 ARG A N 1
ATOM 969 C CA . ARG A 1 121 ? -1.305 -9.580 22.727 1.00 89.69 121 ARG A CA 1
ATOM 970 C C . ARG A 1 121 ? -1.929 -8.321 22.155 1.00 89.69 121 ARG A C 1
ATOM 972 O O . ARG A 1 121 ? -1.807 -8.058 20.964 1.00 89.69 121 ARG A O 1
ATOM 979 N N . GLU A 1 122 ? -2.565 -7.528 23.007 1.00 90.94 122 GLU A N 1
ATOM 980 C CA . GLU A 1 122 ? -2.933 -6.165 22.644 1.00 90.94 122 GLU A CA 1
ATOM 981 C C . GLU A 1 122 ? -1.690 -5.275 22.706 1.00 90.94 122 GLU A C 1
ATOM 983 O O . GLU A 1 122 ? -0.949 -5.295 23.692 1.00 90.94 122 GLU A O 1
ATOM 988 N N . MET A 1 123 ? -1.439 -4.527 21.637 1.00 89.56 123 MET A N 1
ATOM 989 C CA . MET A 1 123 ? -0.294 -3.631 21.529 1.00 89.56 123 MET A CA 1
ATOM 990 C C . MET A 1 123 ? -0.570 -2.514 20.528 1.00 89.56 123 MET A C 1
ATOM 992 O O . MET A 1 123 ? -1.509 -2.601 19.732 1.00 89.56 123 MET A O 1
ATOM 996 N N . GLU A 1 124 ? 0.264 -1.479 20.563 1.00 89.94 124 GLU A N 1
ATOM 997 C CA . GLU A 1 124 ? 0.254 -0.437 19.544 1.00 89.94 124 GLU A CA 1
ATOM 998 C C . GLU A 1 124 ? 0.793 -0.969 18.226 1.00 89.94 124 GLU A C 1
ATOM 1000 O O . GLU A 1 124 ? 1.860 -1.589 18.175 1.00 89.94 124 GLU A O 1
ATOM 1005 N N . VAL A 1 125 ? 0.056 -0.686 17.161 1.00 89.75 125 VAL A N 1
ATOM 1006 C CA . VAL A 1 125 ? 0.433 -1.039 15.799 1.00 89.75 125 VAL A CA 1
ATOM 1007 C C . VAL A 1 125 ? 0.130 0.093 14.836 1.00 89.75 125 VAL A C 1
ATOM 1009 O O . VAL A 1 125 ? -0.704 0.956 15.104 1.00 89.75 125 VAL A O 1
ATOM 1012 N N . SER A 1 126 ? 0.812 0.079 13.699 1.00 90.31 126 SER A N 1
ATOM 1013 C CA . SER A 1 126 ? 0.553 0.987 12.590 1.00 90.31 126 SER A CA 1
ATOM 1014 C C . SER A 1 126 ? 0.203 0.209 11.323 1.00 90.31 126 SER A C 1
ATOM 1016 O O . SER A 1 126 ? 0.673 -0.917 11.128 1.00 90.31 126 SER A O 1
ATOM 1018 N N . PRO A 1 127 ? -0.631 0.783 10.444 1.00 93.00 127 PRO A N 1
ATOM 1019 C CA . PRO A 1 127 ? -0.776 0.268 9.098 1.00 93.00 127 PRO A CA 1
ATOM 1020 C C . PRO A 1 127 ? 0.456 0.624 8.258 1.00 93.00 127 PRO A C 1
ATOM 1022 O O . PRO A 1 127 ? 1.077 1.679 8.422 1.00 93.00 127 PRO A O 1
ATOM 1025 N N . HIS A 1 12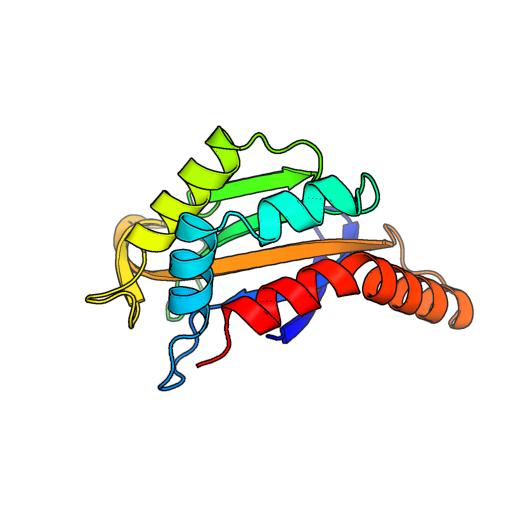8 ? 0.770 -0.255 7.316 1.00 93.19 128 HIS A N 1
ATOM 1026 C CA . HIS A 1 128 ? 1.798 -0.066 6.305 1.00 93.19 128 HIS A CA 1
ATOM 1027 C C . HIS A 1 128 ? 1.185 -0.398 4.942 1.00 93.19 128 HIS A C 1
ATOM 1029 O O . HIS A 1 128 ? 0.682 -1.505 4.740 1.00 93.19 128 HIS A O 1
ATOM 1035 N N . VAL A 1 129 ? 1.221 0.567 4.020 1.00 95.50 129 VAL A N 1
ATOM 1036 C CA . VAL A 1 129 ? 0.739 0.432 2.638 1.00 95.50 129 VAL A CA 1
ATOM 1037 C C . VAL A 1 129 ? 1.937 0.392 1.691 1.00 95.50 129 VAL A C 1
ATOM 1039 O O . VAL A 1 129 ? 2.782 1.288 1.729 1.00 95.50 129 VAL A O 1
ATOM 1042 N N . GLN A 1 130 ? 2.026 -0.634 0.843 1.00 96.44 130 GLN A N 1
ATOM 1043 C CA . GLN A 1 130 ? 3.131 -0.828 -0.100 1.00 96.44 130 GLN A CA 1
ATOM 1044 C C . GLN A 1 130 ? 2.627 -1.279 -1.474 1.00 96.44 130 GLN A C 1
ATOM 1046 O O . GLN A 1 130 ? 1.723 -2.108 -1.574 1.00 96.44 130 GLN A O 1
ATOM 1051 N N . PHE A 1 131 ? 3.290 -0.808 -2.528 1.00 96.94 131 PHE A N 1
ATOM 1052 C CA . PHE A 1 131 ? 3.255 -1.424 -3.853 1.00 96.94 131 PHE A CA 1
ATOM 1053 C C . PHE A 1 131 ? 4.641 -1.931 -4.196 1.00 96.94 131 PHE A C 1
ATOM 1055 O O . PHE A 1 131 ? 5.595 -1.156 -4.166 1.00 96.94 131 PHE A O 1
ATOM 1062 N N . VAL A 1 132 ? 4.747 -3.219 -4.504 1.00 96.94 132 VAL A N 1
ATOM 1063 C CA . VAL A 1 132 ? 6.023 -3.927 -4.623 1.00 96.94 132 VAL A CA 1
ATOM 1064 C C . VAL A 1 132 ? 6.182 -4.461 -6.037 1.00 96.94 132 VAL A C 1
ATOM 1066 O O . VAL A 1 132 ? 5.300 -5.167 -6.517 1.00 96.94 132 VAL A O 1
ATOM 1069 N N . ALA A 1 133 ? 7.305 -4.157 -6.678 1.00 96.12 133 ALA A N 1
ATOM 1070 C CA . ALA A 1 133 ? 7.713 -4.721 -7.959 1.00 96.12 133 ALA A CA 1
ATOM 1071 C C . ALA A 1 133 ? 8.994 -5.551 -7.771 1.00 96.12 133 ALA A C 1
ATOM 1073 O O . ALA A 1 133 ? 9.905 -5.107 -7.057 1.00 96.12 133 ALA A O 1
ATOM 1074 N N . PRO A 1 134 ? 9.108 -6.738 -8.389 1.00 95.44 134 PRO A N 1
ATOM 1075 C CA . PRO A 1 134 ? 10.363 -7.469 -8.379 1.00 95.44 134 PRO A CA 1
ATOM 1076 C C . PRO A 1 134 ? 11.408 -6.747 -9.236 1.00 95.44 134 PRO A C 1
ATOM 1078 O O . PRO A 1 134 ? 11.106 -6.104 -10.238 1.00 95.44 134 PRO A O 1
ATOM 1081 N N . LEU A 1 135 ? 12.665 -6.877 -8.831 1.00 95.44 135 LEU A N 1
ATOM 1082 C CA . LEU A 1 135 ? 13.831 -6.438 -9.587 1.00 95.44 135 LEU A CA 1
ATOM 1083 C C . LEU A 1 135 ? 14.488 -7.632 -10.287 1.00 95.44 135 LEU A C 1
ATOM 1085 O O . LEU A 1 135 ? 14.779 -7.570 -11.478 1.00 95.44 135 LEU A O 1
ATOM 1089 N N . TRP A 1 136 ? 14.732 -8.721 -9.547 1.00 94.31 136 TRP A N 1
ATOM 1090 C CA . TRP A 1 136 ? 15.306 -9.967 -10.069 1.00 94.31 136 TRP A CA 1
ATOM 1091 C C . TRP A 1 136 ? 15.197 -11.121 -9.062 1.00 94.31 136 TRP A C 1
ATOM 1093 O O . TRP A 1 136 ? 15.319 -10.911 -7.857 1.00 94.31 136 TRP A O 1
ATOM 1103 N N . GLY A 1 137 ? 15.068 -12.359 -9.556 1.00 91.88 137 GLY A N 1
ATOM 1104 C CA . GLY A 1 137 ? 15.163 -13.591 -8.745 1.00 91.88 137 GLY A CA 1
ATOM 1105 C C . GLY A 1 137 ? 16.599 -14.107 -8.534 1.00 91.88 137 GLY A C 1
ATOM 1106 O O . GLY A 1 137 ? 16.872 -15.016 -7.759 1.00 91.88 137 GLY A O 1
ATOM 1107 N N . ARG A 1 138 ? 17.564 -13.541 -9.257 1.00 89.44 138 ARG A N 1
ATOM 1108 C CA . ARG A 1 138 ? 18.997 -13.798 -9.086 1.00 89.44 138 ARG A CA 1
ATOM 1109 C C . ARG A 1 138 ? 19.735 -12.539 -9.486 1.00 89.44 138 ARG A C 1
ATOM 1111 O O . ARG A 1 138 ? 19.455 -12.003 -10.553 1.00 89.44 138 ARG A O 1
ATOM 1118 N N . MET A 1 139 ? 20.663 -12.077 -8.649 1.00 89.44 139 MET A N 1
ATOM 1119 C CA . MET A 1 139 ? 21.400 -10.845 -8.925 1.00 89.44 139 MET A CA 1
ATOM 1120 C C . MET A 1 139 ? 22.126 -10.943 -10.277 1.00 89.44 139 MET A C 1
ATOM 1122 O O . MET A 1 139 ? 22.986 -11.818 -10.427 1.00 89.44 139 MET A O 1
ATOM 1126 N N . PRO A 1 140 ? 21.816 -10.061 -11.246 1.00 92.25 140 PRO A N 1
ATOM 1127 C CA . PRO A 1 140 ? 22.562 -9.997 -12.493 1.00 92.25 140 PRO A CA 1
ATOM 1128 C C . PRO A 1 140 ? 24.031 -9.675 -12.208 1.00 92.25 140 PRO A C 1
ATOM 1130 O O . PRO A 1 140 ? 24.335 -8.814 -11.375 1.00 92.25 140 PRO A O 1
ATOM 1133 N N . SER A 1 141 ? 24.949 -10.355 -12.897 1.00 92.62 141 SER A N 1
ATOM 1134 C CA . SER A 1 141 ? 26.387 -10.067 -12.814 1.00 92.62 141 SER A CA 1
ATOM 1135 C C . SER A 1 141 ? 26.721 -8.697 -13.415 1.00 92.62 141 SER A C 1
ATOM 1137 O O . SER A 1 141 ? 27.539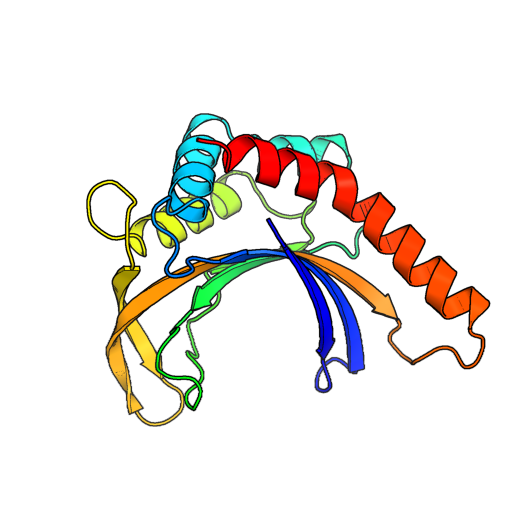 -7.963 -12.858 1.00 92.62 141 SER A O 1
ATOM 1139 N N . ASP A 1 142 ? 26.027 -8.328 -14.491 1.00 96.62 142 ASP A N 1
ATOM 1140 C CA . ASP A 1 142 ? 26.189 -7.075 -15.225 1.00 96.62 142 ASP A CA 1
ATOM 1141 C C . ASP A 1 142 ? 25.535 -5.877 -14.500 1.00 96.62 142 ASP A C 1
ATOM 1143 O O . ASP A 1 142 ? 24.371 -5.922 -14.092 1.00 96.62 142 ASP A O 1
ATOM 1147 N N . HIS A 1 143 ? 26.286 -4.781 -14.339 1.00 94.81 143 HIS A N 1
ATOM 1148 C CA . HIS A 1 143 ? 25.804 -3.560 -13.684 1.00 94.81 143 HIS A CA 1
ATOM 1149 C C . HIS A 1 143 ? 24.705 -2.838 -14.477 1.00 94.81 143 HIS A C 1
ATOM 1151 O O . HIS A 1 143 ? 23.744 -2.355 -13.878 1.00 94.81 143 HIS A O 1
ATOM 1157 N N . THR A 1 144 ? 24.810 -2.796 -15.801 1.00 97.06 144 THR A N 1
ATOM 1158 C CA . THR A 1 144 ? 23.828 -2.181 -16.701 1.00 97.06 144 THR A CA 1
ATOM 1159 C C . THR A 1 144 ? 22.479 -2.876 -16.578 1.00 97.06 144 THR A C 1
ATOM 1161 O O . THR A 1 144 ? 21.457 -2.200 -16.465 1.00 97.06 144 THR A O 1
ATOM 1164 N N . LEU A 1 145 ? 22.464 -4.212 -16.497 1.00 95.75 145 LEU A N 1
ATOM 1165 C CA . LEU A 1 145 ? 21.231 -4.974 -16.276 1.00 95.75 145 LEU A CA 1
ATOM 1166 C C . LEU A 1 145 ? 20.591 -4.658 -14.917 1.00 95.75 145 LEU A C 1
ATOM 1168 O O . LEU A 1 145 ? 19.375 -4.481 -14.839 1.00 95.75 145 LEU A O 1
ATOM 1172 N N . ARG A 1 146 ? 21.395 -4.512 -13.853 1.00 94.75 146 ARG A N 1
ATOM 1173 C CA . ARG A 1 146 ? 20.890 -4.102 -12.528 1.00 94.75 146 ARG A CA 1
ATOM 1174 C C . ARG A 1 146 ? 20.254 -2.711 -12.570 1.00 94.75 146 ARG A C 1
ATOM 1176 O O . ARG A 1 146 ? 19.159 -2.518 -12.048 1.00 94.75 146 ARG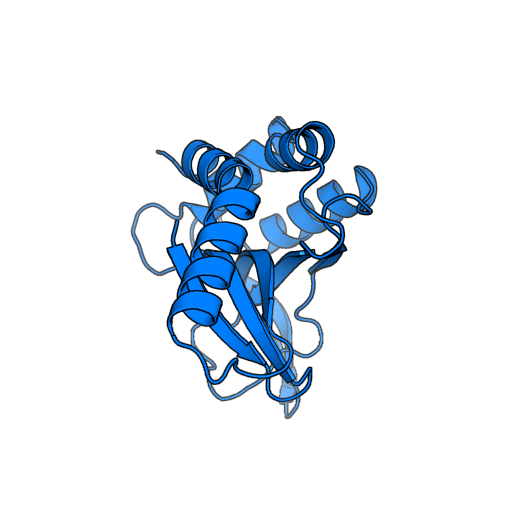 A O 1
ATOM 1183 N N . VAL A 1 147 ? 20.919 -1.750 -13.212 1.00 96.06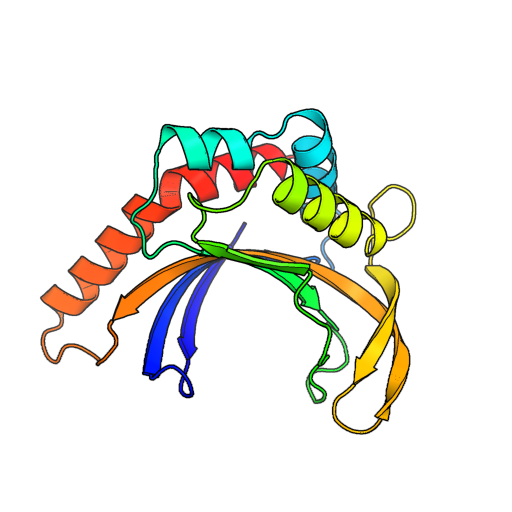 147 VAL A N 1
ATOM 1184 C CA . VAL A 1 147 ? 20.405 -0.379 -13.366 1.00 96.06 147 VAL A CA 1
ATOM 1185 C C . VAL A 1 147 ? 19.126 -0.359 -14.203 1.00 96.06 147 VAL A C 1
ATOM 1187 O O . VAL A 1 147 ? 18.184 0.352 -13.853 1.00 96.06 147 VAL A O 1
ATOM 1190 N N . ALA A 1 148 ? 19.064 -1.142 -15.282 1.00 95.75 148 ALA A N 1
ATOM 1191 C CA . ALA A 1 148 ? 17.880 -1.247 -16.128 1.00 95.75 148 ALA A CA 1
ATOM 1192 C C . ALA A 1 148 ? 16.674 -1.803 -15.355 1.00 95.75 148 ALA A C 1
ATOM 1194 O O . ALA A 1 148 ? 15.598 -1.210 -15.421 1.00 95.75 148 ALA A O 1
ATOM 1195 N N . ALA A 1 149 ? 16.861 -2.863 -14.560 1.00 95.00 149 ALA A N 1
ATOM 1196 C CA . ALA A 1 149 ? 15.811 -3.425 -13.707 1.00 95.00 149 ALA A CA 1
ATOM 1197 C C . ALA A 1 149 ? 15.278 -2.403 -12.687 1.00 95.00 149 ALA A C 1
ATOM 1199 O O . ALA A 1 149 ? 14.068 -2.228 -12.561 1.00 95.00 149 ALA A O 1
ATOM 1200 N N . PHE A 1 150 ? 16.166 -1.653 -12.024 1.00 95.88 150 PHE A N 1
ATOM 1201 C CA . PHE A 1 150 ? 15.760 -0.579 -11.109 1.00 95.88 150 PHE A CA 1
ATOM 1202 C C . PHE A 1 150 ? 14.964 0.527 -11.810 1.00 95.88 150 PHE A C 1
ATOM 1204 O O . PHE A 1 150 ? 13.906 0.926 -11.324 1.00 95.88 150 PHE A O 1
ATOM 1211 N N . LYS A 1 151 ? 15.442 1.017 -12.961 1.00 96.06 151 LYS A N 1
ATOM 1212 C CA . LYS A 1 151 ? 14.738 2.045 -13.747 1.00 96.06 151 LYS A CA 1
ATOM 1213 C C . LYS A 1 151 ? 13.368 1.560 -14.217 1.00 96.06 151 LYS A C 1
ATOM 1215 O O . LYS A 1 151 ? 12.403 2.325 -14.180 1.00 96.06 151 LYS A O 1
ATOM 1220 N N . HIS A 1 152 ? 13.279 0.299 -14.630 1.00 94.94 152 HIS A N 1
ATOM 1221 C CA . HIS A 1 152 ? 12.021 -0.320 -15.020 1.00 94.94 152 HIS A CA 1
ATOM 1222 C C . HIS A 1 152 ? 11.040 -0.372 -13.843 1.00 94.94 152 HIS A C 1
ATOM 1224 O O . HIS A 1 152 ? 9.938 0.161 -13.957 1.00 94.94 152 HIS A O 1
ATOM 1230 N N . ALA A 1 153 ? 11.456 -0.902 -12.689 1.00 95.56 153 ALA A N 1
ATOM 1231 C CA . ALA A 1 153 ? 10.606 -0.980 -11.502 1.00 95.56 153 ALA A CA 1
ATOM 1232 C C . ALA A 1 153 ? 10.149 0.406 -11.009 1.00 95.56 153 ALA A C 1
ATOM 1234 O O . ALA A 1 153 ? 8.978 0.582 -10.679 1.00 95.56 153 ALA A O 1
ATOM 1235 N N . LEU A 1 154 ? 11.030 1.416 -11.030 1.00 95.94 154 LEU A N 1
ATOM 1236 C CA . LEU A 1 154 ? 10.658 2.806 -10.732 1.00 95.94 154 LEU A CA 1
ATOM 1237 C C . LEU A 1 154 ? 9.582 3.325 -11.689 1.00 95.94 154 LEU A C 1
ATOM 1239 O O . LEU A 1 154 ? 8.613 3.933 -11.246 1.00 95.94 154 LEU A O 1
ATOM 1243 N N . THR A 1 155 ? 9.732 3.064 -12.989 1.00 95.19 155 THR A N 1
ATOM 1244 C CA . THR A 1 155 ? 8.767 3.491 -14.015 1.00 95.19 155 THR A CA 1
ATOM 1245 C C . THR A 1 155 ? 7.407 2.831 -13.802 1.00 95.19 155 THR A C 1
ATOM 1247 O O . THR A 1 155 ? 6.380 3.504 -13.848 1.00 95.19 155 THR A O 1
ATOM 1250 N N . VAL A 1 156 ? 7.399 1.527 -13.517 1.00 94.25 156 VAL A N 1
ATOM 1251 C CA . VAL A 1 156 ? 6.176 0.755 -13.264 1.00 94.25 156 VAL A CA 1
ATOM 1252 C C . VAL A 1 156 ? 5.463 1.230 -11.992 1.00 94.25 156 VAL A C 1
ATOM 1254 O O . VAL A 1 156 ? 4.238 1.339 -11.977 1.00 94.25 156 VAL A O 1
ATOM 1257 N N . LEU A 1 157 ? 6.210 1.546 -10.931 1.00 96.25 157 LEU A N 1
ATOM 1258 C CA . LEU A 1 157 ? 5.647 2.000 -9.656 1.00 96.25 157 LEU A CA 1
ATOM 1259 C C . LEU A 1 157 ? 5.317 3.499 -9.628 1.00 96.25 157 LEU A C 1
ATOM 1261 O O . LEU A 1 157 ? 4.571 3.929 -8.748 1.00 96.25 157 LEU A O 1
ATOM 1265 N N . ALA A 1 158 ? 5.833 4.304 -10.561 1.00 95.31 158 ALA A N 1
ATOM 1266 C CA . ALA A 1 158 ? 5.689 5.761 -10.541 1.00 95.31 158 ALA A CA 1
ATOM 1267 C C . ALA A 1 158 ? 4.230 6.256 -10.459 1.00 95.31 158 ALA A C 1
ATOM 1269 O O . ALA A 1 158 ? 3.976 7.143 -9.639 1.00 95.31 158 ALA A O 1
ATOM 1270 N N . PRO A 1 159 ? 3.248 5.703 -11.206 1.00 95.19 159 PRO A N 1
ATOM 1271 C CA . PRO A 1 159 ? 1.857 6.148 -11.099 1.00 95.19 159 PRO A CA 1
ATOM 1272 C C . PRO A 1 159 ? 1.258 5.900 -9.710 1.00 95.19 159 PRO A C 1
ATOM 1274 O O . PRO A 1 159 ? 0.560 6.759 -9.173 1.00 95.19 159 PRO A O 1
ATOM 1277 N N . LEU A 1 160 ? 1.567 4.748 -9.107 1.00 95.62 160 LEU A N 1
ATOM 1278 C CA . LEU A 1 160 ? 1.100 4.383 -7.767 1.00 95.62 160 LEU A CA 1
ATOM 1279 C C . LEU A 1 160 ? 1.786 5.247 -6.710 1.00 95.62 160 LEU A C 1
ATOM 1281 O O . LEU A 1 160 ? 1.115 5.811 -5.854 1.00 95.62 160 LEU A O 1
ATOM 1285 N N . HIS A 1 161 ? 3.100 5.441 -6.819 1.00 96.00 161 HIS A N 1
ATOM 1286 C CA . HIS A 1 161 ? 3.851 6.340 -5.947 1.00 96.00 161 HIS A CA 1
ATOM 1287 C C . HIS A 1 161 ? 3.296 7.772 -5.987 1.00 96.00 161 HIS A C 1
ATOM 1289 O O . HIS A 1 161 ? 3.127 8.402 -4.940 1.00 96.00 161 HIS A O 1
ATOM 1295 N N . ALA A 1 162 ? 3.005 8.298 -7.180 1.00 95.88 162 ALA A N 1
ATOM 1296 C CA . ALA A 1 162 ? 2.436 9.632 -7.350 1.00 95.88 162 ALA A CA 1
ATOM 1297 C C . ALA A 1 162 ? 1.049 9.738 -6.700 1.00 95.88 162 ALA A C 1
ATOM 1299 O O . ALA A 1 162 ? 0.811 10.664 -5.929 1.00 95.88 162 ALA A O 1
ATOM 1300 N N . ALA A 1 163 ? 0.174 8.758 -6.938 1.00 95.94 163 ALA A N 1
ATOM 1301 C CA . ALA A 1 163 ? -1.153 8.717 -6.333 1.00 95.94 163 ALA A CA 1
ATOM 1302 C C . ALA A 1 163 ? -1.089 8.607 -4.802 1.00 95.94 163 ALA A C 1
ATOM 1304 O O . ALA A 1 163 ? -1.765 9.358 -4.103 1.00 95.94 163 ALA A O 1
ATOM 1305 N N . MET A 1 164 ? -0.220 7.747 -4.263 1.00 95.75 164 MET A N 1
ATOM 1306 C CA . MET A 1 164 ? -0.020 7.657 -2.817 1.00 95.75 164 MET A CA 1
ATOM 1307 C C . MET A 1 164 ? 0.512 8.975 -2.243 1.00 95.75 164 MET A C 1
ATOM 1309 O O . MET A 1 164 ? 0.105 9.384 -1.161 1.00 95.75 164 MET A O 1
ATOM 1313 N N . THR A 1 165 ? 1.431 9.639 -2.951 1.00 95.19 165 THR A N 1
ATOM 1314 C CA . THR A 1 165 ? 1.983 10.932 -2.526 1.00 95.19 165 THR A CA 1
ATOM 1315 C C . THR A 1 165 ? 0.895 11.995 -2.470 1.00 95.19 165 THR A C 1
ATOM 1317 O O . THR A 1 165 ? 0.842 12.729 -1.491 1.00 95.19 165 THR A O 1
ATOM 1320 N N . GLU A 1 166 ? 0.018 12.051 -3.473 1.00 95.75 166 GLU A N 1
ATOM 1321 C CA . GLU A 1 166 ? -1.104 12.991 -3.516 1.00 95.75 166 GLU A CA 1
ATOM 1322 C C . GLU A 1 166 ? -2.067 12.773 -2.344 1.00 95.75 166 GLU A C 1
ATOM 1324 O O . GLU A 1 166 ? -2.361 13.704 -1.599 1.00 95.75 166 GLU A O 1
ATOM 1329 N N . LEU A 1 167 ? -2.484 11.527 -2.108 1.00 94.75 167 LEU A N 1
ATOM 1330 C CA . LEU A 1 167 ? -3.379 11.199 -0.996 1.00 94.75 167 LEU A CA 1
ATOM 1331 C C . LEU A 1 167 ? -2.745 11.494 0.371 1.00 94.75 167 LEU A C 1
ATOM 1333 O O . LEU A 1 167 ? -3.443 11.875 1.306 1.00 94.75 167 LEU A O 1
ATOM 1337 N N . ALA A 1 168 ? -1.424 11.366 0.482 1.00 92.69 168 ALA A N 1
ATOM 1338 C CA . ALA A 1 168 ? -0.673 11.607 1.707 1.00 92.69 168 ALA A CA 1
ATOM 1339 C C . ALA A 1 168 ? -0.383 13.095 1.997 1.00 92.69 168 ALA A C 1
ATOM 1341 O O . ALA A 1 168 ? 0.076 13.403 3.100 1.00 92.69 168 ALA A O 1
ATOM 1342 N N . ARG A 1 169 ? -0.615 14.025 1.057 1.00 90.56 169 ARG A N 1
ATOM 1343 C CA . ARG A 1 169 ? -0.370 15.467 1.277 1.00 90.56 169 ARG A CA 1
ATOM 1344 C C . ARG A 1 169 ? -1.267 16.040 2.386 1.00 90.56 169 ARG A C 1
ATOM 1346 O O . ARG A 1 169 ? -2.378 15.529 2.531 1.00 90.56 169 ARG A O 1
ATOM 1353 N N . PRO A 1 170 ? -0.809 17.040 3.163 1.00 86.06 170 PRO A N 1
ATOM 1354 C CA . PRO A 1 170 ? -1.654 17.795 4.094 1.00 86.06 170 PRO A CA 1
ATOM 1355 C C . PRO A 1 170 ? -2.941 18.285 3.424 1.00 86.06 170 PRO A C 1
ATOM 1357 O O . PRO A 1 170 ? -2.854 18.781 2.280 1.00 86.06 170 PRO A O 1
#

pLDDT: mean 90.42, std 8.72, range [54.22, 98.25]

Mean predicted aligned error: 4.56 Å

Secondary structure (DSSP, 8-state):
-EEEEEEETTTTEEEEEEEEE--S-TT-HHHHHHHHHHHH-HHHHHHHHH---TT-EEEEEEE-TT-TT--BTT-EEEEEETTT--HHHHHHHHHHHHTTB-GGG-SBEEEEEEETTTEEEEEEEEEEEEEEEEEESS--SSHHHHHHHHHHHHHHHHHHHHHHHHHH--

Sequence (170 aa):
MQWSAWYDAKRNVAELAANLEGMEQDDWSVGRLIERELETLSLFKVSRRYRPSDEVRAVLKKDAWMTWKMRITDAVLLEAQCFSVTEDDWTRAFRAARALLGPEGRGRGRAVAVLSQKGAREMEVSPHVQFVAPLWGRMPSDHTLRVAAFKHALTVLAPLHAAMTELARP

Nearest PDB structures (foldseek):
  3oji-assembly1_A  TM=2.016E-01  e=2.265E+00  Arabidopsis thaliana
  4f5x-assembly1_C  TM=1.006E-01  e=5.372E+00  Bovine rotavirus strain NCDV/G6

Foldseek 3Di:
DDWDWDADPVLLFIKIKLKDKQDPDPQRLVLLLLVVCLVPVQLLVLCQVLVQDQQKWKWKFKADPPCVPWDFPRTTLDTHRSNPDDPVSVNSSSVVQQQQADPPSHAGHWDWTQTPPPGTDTDTIHMMIMIMGTLDSHDDPDPVSSVVSVVSNCVSCVSSSVSSVVSSDD

Radius of gyration: 16.24 Å; Cα contacts (8 Å, |Δi|>4): 328; chains: 1; bounding box: 41×35×39 Å

Solvent-accessible surface area (backbone atoms only — not comparable to full-atom values): 9186 Å² total; per-residue (Å²): 122,45,80,49,73,53,69,42,77,89,77,40,30,31,36,39,28,40,33,39,57,62,58,100,52,99,72,32,36,46,33,45,27,44,54,49,33,75,74,64,42,51,64,62,51,49,33,64,72,68,52,50,59,89,67,29,27,36,36,32,30,58,40,51,88,88,43,89,88,59,55,57,71,75,23,71,59,36,78,43,40,46,70,70,60,47,73,67,59,49,50,52,26,47,53,55,38,54,64,26,29,22,76,99,43,35,66,58,8,72,46,79,41,39,30,78,88,72,47,73,42,77,40,65,26,24,35,32,46,35,41,36,28,66,53,39,69,60,87,66,90,50,66,67,60,49,52,48,32,50,52,48,39,50,61,60,42,41,67,58,41,51,48,51,44,60,40,32,51,132

=== Feature glossary ===
Feature key, reading from the visual/contextual features back to the raw sequence:

Rendered structure images. Structure images are PyMOL renders from six orthogonal camera directions. Cartoon representation draws helices as coils and strands as arrows; sticks shows the backbone as bonds; surface shows the solvent-excluded envelope. Rainbow coloring maps sequence position to hue (blue→red, N→C); chain coloring assigns a distinct color per polypeptide.

Contact-map, Ramachandran, and PAE plots. Three diagnostic plots accompany the record. The Cα contact map visualizes the tertiary structure as a 2D adjacency matrix (8 Å cutoff, sequence-local contacts suppressed). The Ramachandran plot shows the distribution of backbone (φ, ψ) torsions, with points in the α and β basins reflecting secondary structure content. The PAE plot shows AlphaFold's inter-residue confidence as a color matrix.

InterPro / GO / CATH / organism. The annotation block draws on four external resources. InterPro: which protein families and domains the sequence belongs to. GO: standardized terms for what the protein does, what process it participates in, and where in the cell it acts. CATH: which structural fold it has in the CATH hierarchy. Organism: the species of origin.

Nearest PDB structures. Structural nearest neighbors (via Foldseek easy-search vs the PDB). Reported per hit: target PDB id, E-value, and alignment TM-score. A TM-score above ~0.5 is the conventional threshold for 'same fold'.

Predicted aligned error. Predicted aligned error is AlphaFold's pairwise confidence. Unlike pLDDT (per-residue), PAE is per-residue-pair and captures whether two parts of the structure are correctly placed relative to each other. Units are ångströms of expected positional error.

Solvent-accessible surface area. SASA measures how much of the protein is reachable by solvent. It is computed by rolling a water-sized probe over the atomic surface and summing the exposed area (Å²). Per-residue SASA distinguishes core (buried, low SASA) from surface (exposed, high SASA) residues; total SASA is a whole-molecule size measure.

B-factor. Crystallographic B-factors measure how much each atom's electron density is smeared out, in Å². They rise in mobile loops and surface residues and fall in the buried interior. In AlphaFold models this column is repurposed to hold pLDDT instead.

pLDDT. For AlphaFold models, the B-factor field carries pLDDT — the model's own estimate of local accuracy on a 0–100 scale. Regions with pLDDT<50 should be treated as essentially unmodeled; they often correspond to intrinsically disordered segments.

Backbone torsions (φ/ψ). φ (phi) and ψ (psi) are the two rotatable backbone dihedrals per residue: φ is the C(i-1)–N–Cα–C torsion, ψ is the N–Cα–C–N(i+1) torsion, both in degrees on (−180°, 180°]. α-helical residues cluster near (−60°, −45°); β-strand residues near (−120°, +130°). A Ramachandran plot is simply a scatter of (φ, ψ) for every residue.

Radius of gyration, Cα contacts, bounding box. Radius of gyration (Rg) is the root-mean-square distance of Cα atoms from their centroid — a single number for overall size and compactness. A globular domain of N residues has Rg ≈ 2.2·N^0.38 Å; an extended or disordered chain has a much larger Rg. The Cα contact count is the number of residue pairs whose Cα atoms are within 8 Å and are more than four positions apart in sequence — a standard proxy for tertiary packing density. The bounding box is the smallest axis-aligned box enclosing all Cα atoms.

Secondary structure (3-state, P-SEA). Three-state secondary structure (P-SEA) collapses the eight DSSP classes into helix (a), strand (b), and coil (c). P-SEA assigns these from Cα geometry alone — distances and angles — without requiring backbone oxygens, so it works on any Cα trace.

Secondary structure (8-state, DSSP). Secondary structure is the local, repeating backbone conformation. DSSP classifies it into eight states by reading the hydrogen-bond 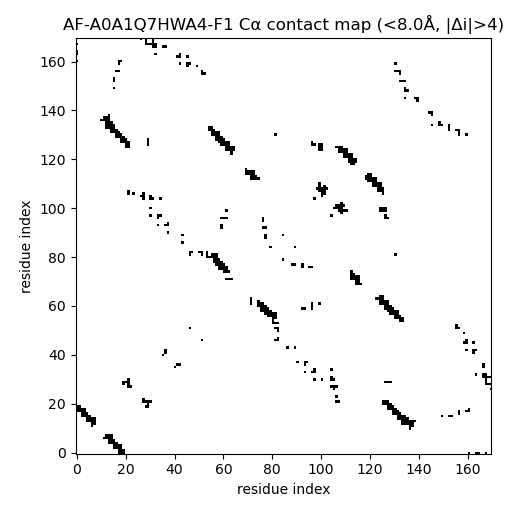network: three helix types (H, G, I), two β types (E, B), two non-regular types (T, S), and unstructured coil (-).

Foldseek 3Di. The Foldseek 3Di string encodes local tertiary geometry as a 20-letter alphabet — one character per residue — derived from the relative positions of nearby Cα atoms. Unlike the amino-acid sequence, 3Di is a direct function of the 3D structure, so two proteins with the same fold have similar 3Di strings even at low sequence identity.

mmCIF coordinates. Structure coordinates are given as an mmCIF _atom_site loop: one row per atom with element, residue name, chain id, sequence number, and x/y/z position in Å. Only the four main-chain atoms per residue are included here; side chains are omitted to keep the record compact.

Sequence. This is the polypeptide sequence — one letter per residue, N-terminus first. Length ranges from a few dozen residues for small domains to over a thousand for large multi-domain proteins.